Protein AF-A0A7S1BIN2-F1 (afdb_monomer_lite)

Sequence (300 aa):
SASLQSRAATYVAPAALVSGLKRAMEAMAEVDAVGRGGVAAAIEIVGMVGGQEMRIPGRKGWEDAFFVRAFDVDHAGHPALGYVVVRRIRGRGLRKEYFGMERKRLKELKSSGVRISPDDEEVFELGYTGDTSSAGLMHDPASRVIDDHVAVDSRRSSVYRHQAFRARLLLCELTFIDDDFQAKRDTRDLARERGHVHILDLAAVFGSHGWNAAAAKGGSGGVWDGMQSVIFYHVSMRYHPVDFMLKTIARLLPPWLLSKAQVAVSAFLSREDEKTQLVKNICQKNGCVNLVDYMAQTKN

InterPro domains:
  IPR036866 Ribonuclease Z/Hydroxyacylglutathione hydrolase-like [G3DSA:3.60.15.10] (4-256)

Structure (mmCIF, N/CA/C/O backbone):
data_AF-A0A7S1BIN2-F1
#
_entry.id   AF-A0A7S1BIN2-F1
#
loop_
_atom_site.group_PDB
_atom_site.id
_atom_site.type_symbol
_atom_site.label_atom_id
_atom_site.label_alt_id
_atom_site.label_comp_id
_atom_site.label_asym_id
_atom_site.label_entity_id
_atom_site.label_seq_id
_atom_site.pdbx_PDB_ins_code
_atom_site.Cartn_x
_atom_site.Cartn_y
_atom_site.Cartn_z
_atom_site.occupancy
_atom_site.B_iso_or_equiv
_atom_site.auth_seq_id
_atom_site.auth_comp_id
_atom_site.auth_asym_id
_atom_site.auth_atom_id
_atom_site.pdbx_PDB_model_num
ATOM 1 N N . SER A 1 1 ? 14.383 -17.032 38.065 1.00 39.72 1 SER A N 1
ATOM 2 C CA . SER A 1 1 ? 14.658 -16.857 36.627 1.00 39.72 1 SER A CA 1
ATOM 3 C C . SER A 1 1 ? 13.370 -17.155 35.878 1.00 39.72 1 SER A C 1
ATOM 5 O O . SER A 1 1 ? 13.022 -18.318 35.732 1.00 39.72 1 SER A O 1
ATOM 7 N N . ALA A 1 2 ? 12.576 -16.134 35.547 1.00 37.16 2 ALA A N 1
ATOM 8 C CA . ALA A 1 2 ? 11.383 -16.332 34.727 1.00 37.16 2 ALA A CA 1
ATOM 9 C C . ALA A 1 2 ? 11.855 -16.459 33.277 1.00 37.16 2 ALA A C 1
ATOM 11 O O . ALA A 1 2 ? 12.388 -15.497 32.725 1.00 37.16 2 ALA A O 1
ATOM 12 N N . SER A 1 3 ? 11.726 -17.650 32.691 1.00 39.62 3 SER A N 1
ATOM 13 C CA . SER A 1 3 ? 12.033 -17.862 31.281 1.00 39.62 3 SER A CA 1
ATOM 14 C C . SER A 1 3 ? 11.176 -16.908 30.453 1.00 39.62 3 SER A C 1
ATOM 16 O O . SER A 1 3 ? 9.946 -16.988 30.494 1.00 39.62 3 SER A O 1
ATOM 18 N N . LEU A 1 4 ? 11.815 -16.015 29.699 1.00 42.56 4 LEU A N 1
ATOM 19 C CA . LEU A 1 4 ? 11.195 -15.363 28.554 1.00 42.56 4 LEU A CA 1
ATOM 20 C C . LEU A 1 4 ? 10.841 -16.475 27.563 1.00 42.56 4 LEU A C 1
ATOM 22 O O . LEU A 1 4 ? 11.635 -16.811 26.691 1.00 42.56 4 LEU A O 1
ATOM 26 N N . GLN A 1 5 ? 9.668 -17.088 27.719 1.00 48.53 5 GLN A N 1
ATOM 27 C CA . GLN A 1 5 ? 9.050 -17.810 26.618 1.00 48.53 5 GLN A CA 1
ATOM 28 C C . GLN A 1 5 ? 8.800 -16.754 25.545 1.00 48.53 5 GLN A C 1
ATOM 30 O O . GLN A 1 5 ? 7.892 -15.929 25.671 1.00 48.53 5 GLN A O 1
ATOM 35 N N . SER A 1 6 ? 9.686 -16.690 24.550 1.00 61.28 6 SER A N 1
ATOM 36 C CA . SER A 1 6 ? 9.530 -15.775 23.430 1.00 61.28 6 SER A CA 1
ATOM 37 C C . SER A 1 6 ? 8.221 -16.129 22.746 1.00 61.28 6 SER A C 1
ATOM 39 O O . SER A 1 6 ? 8.066 -17.222 22.203 1.00 61.28 6 SER A O 1
ATOM 41 N N . ARG A 1 7 ? 7.253 -15.217 22.833 1.00 70.25 7 ARG A N 1
ATOM 42 C CA . ARG A 1 7 ? 5.972 -15.351 22.151 1.00 70.25 7 ARG A CA 1
ATOM 43 C C . ARG A 1 7 ? 6.251 -15.527 20.657 1.00 70.25 7 ARG A C 1
ATOM 45 O O . ARG A 1 7 ? 7.069 -14.783 20.116 1.00 70.25 7 ARG A O 1
ATOM 52 N N . ALA A 1 8 ? 5.607 -16.512 20.034 1.00 82.50 8 ALA A N 1
ATOM 53 C CA . ALA A 1 8 ? 5.802 -16.803 18.619 1.00 82.50 8 ALA A CA 1
ATOM 54 C C . ALA A 1 8 ? 5.590 -15.541 17.769 1.00 82.50 8 ALA A C 1
ATOM 56 O O . ALA A 1 8 ? 4.689 -14.744 18.050 1.00 82.50 8 ALA A O 1
ATOM 57 N N . ALA A 1 9 ? 6.431 -15.350 16.753 1.00 88.31 9 ALA A N 1
ATOM 58 C CA . ALA A 1 9 ? 6.245 -14.271 15.795 1.00 88.31 9 ALA A CA 1
ATOM 59 C C . ALA A 1 9 ? 5.061 -14.612 14.883 1.00 88.31 9 ALA A C 1
ATOM 61 O O . ALA A 1 9 ? 5.036 -15.686 14.284 1.00 88.31 9 ALA A O 1
ATOM 62 N N . THR A 1 10 ? 4.092 -13.706 14.770 1.00 91.56 10 THR A N 1
ATOM 63 C CA . THR A 1 10 ? 2.920 -13.900 13.910 1.00 91.56 10 THR A CA 1
ATOM 64 C C . THR A 1 10 ? 3.156 -13.242 12.550 1.00 91.56 10 THR A C 1
ATOM 66 O O . THR A 1 10 ? 3.356 -12.030 12.474 1.00 91.56 10 THR A O 1
ATOM 69 N N . TYR A 1 11 ? 3.106 -14.035 11.484 1.00 93.56 11 TYR A N 1
ATOM 70 C CA . TYR A 1 11 ? 3.161 -13.604 10.091 1.00 93.56 11 TYR A CA 1
ATOM 71 C C . TYR A 1 11 ? 1.759 -13.653 9.501 1.00 93.56 11 TYR A C 1
ATOM 73 O O . TYR A 1 11 ? 1.031 -14.628 9.679 1.00 93.56 11 TYR A O 1
ATOM 81 N N . VAL A 1 12 ? 1.389 -12.603 8.782 1.00 94.88 12 VAL A N 1
ATOM 82 C CA . VAL A 1 12 ? 0.090 -12.489 8.120 1.00 94.88 12 VAL A CA 1
ATOM 83 C C . VAL A 1 12 ? 0.305 -12.612 6.622 1.00 94.88 12 VAL A C 1
ATOM 85 O O . VAL A 1 12 ? 1.194 -11.961 6.078 1.00 94.88 12 VAL A O 1
ATOM 88 N N . ALA A 1 13 ? -0.493 -13.444 5.962 1.00 96.44 13 ALA A N 1
ATOM 89 C CA . ALA A 1 13 ? -0.400 -13.672 4.524 1.00 96.44 13 ALA A CA 1
ATOM 90 C C . ALA A 1 13 ? -1.789 -13.905 3.906 1.00 96.44 13 ALA A C 1
ATOM 92 O O . ALA A 1 13 ? -2.728 -14.252 4.629 1.00 96.44 13 ALA A O 1
ATOM 93 N N . PRO A 1 14 ? -1.936 -13.791 2.572 1.00 97.44 14 PRO A N 1
ATOM 94 C CA . PRO A 1 14 ? -3.124 -14.274 1.879 1.00 97.44 14 PRO A CA 1
ATOM 95 C C . PRO A 1 14 ? -3.429 -15.728 2.250 1.00 97.44 14 PRO A C 1
ATOM 97 O O . PRO A 1 14 ? -2.545 -16.587 2.207 1.00 97.44 14 PRO A O 1
ATOM 100 N N . ALA A 1 15 ? -4.684 -16.021 2.598 1.00 97.31 15 ALA A N 1
ATOM 101 C CA . ALA A 1 15 ? -5.107 -17.340 3.074 1.00 97.31 15 ALA A CA 1
ATOM 102 C C . ALA A 1 15 ? -4.726 -18.473 2.101 1.00 97.31 15 ALA A C 1
ATOM 104 O O . ALA A 1 15 ? -4.305 -19.547 2.533 1.00 97.31 15 ALA A O 1
ATOM 105 N N . ALA A 1 16 ? -4.783 -18.200 0.794 1.00 96.88 16 ALA A N 1
ATOM 106 C CA . ALA A 1 16 ? -4.392 -19.135 -0.259 1.00 96.88 16 ALA A CA 1
ATOM 107 C C . ALA A 1 16 ? -2.911 -19.566 -0.191 1.00 96.88 16 ALA A C 1
ATOM 109 O O . ALA A 1 16 ? -2.576 -20.670 -0.615 1.00 96.88 16 ALA A O 1
ATOM 110 N N . LEU A 1 17 ? -2.023 -18.736 0.371 1.00 97.12 17 LEU A N 1
ATOM 111 C CA . LEU A 1 17 ? -0.586 -19.019 0.466 1.00 97.12 17 LEU A CA 1
ATOM 112 C C . LEU A 1 17 ? -0.197 -19.756 1.752 1.00 97.12 17 LEU A C 1
ATOM 114 O O . LEU A 1 17 ? 0.885 -20.338 1.815 1.00 97.12 17 LEU A O 1
ATOM 118 N N . VAL A 1 18 ? -1.062 -19.780 2.771 1.00 97.12 18 VAL A N 1
ATOM 119 C CA . VAL A 1 18 ? -0.717 -20.279 4.116 1.00 97.12 18 VAL A CA 1
ATOM 120 C C . VAL A 1 18 ? -0.220 -21.718 4.095 1.00 97.12 18 VAL A C 1
ATOM 122 O O . VAL A 1 18 ? 0.768 -22.030 4.754 1.00 97.12 18 VAL A O 1
ATOM 125 N N . SER A 1 19 ? -0.875 -22.606 3.341 1.00 96.88 19 SER A N 1
ATOM 126 C CA . SER A 1 19 ? -0.462 -24.014 3.289 1.00 96.88 19 SER A CA 1
ATOM 127 C C . SER A 1 19 ? 0.934 -24.178 2.677 1.00 96.88 19 SER A C 1
ATOM 129 O O . SER A 1 19 ? 1.731 -24.968 3.175 1.00 96.88 19 SER A O 1
ATOM 131 N N . GLY A 1 20 ? 1.248 -23.410 1.628 1.00 96.06 20 GLY A N 1
ATOM 132 C CA . GLY A 1 20 ? 2.563 -23.407 0.989 1.00 96.06 20 GLY A CA 1
ATOM 133 C C . GLY A 1 20 ? 3.639 -22.826 1.898 1.00 96.06 20 GLY A C 1
ATOM 134 O O . GLY A 1 20 ? 4.695 -23.433 2.053 1.00 96.06 20 GLY A O 1
ATOM 135 N N . LEU A 1 21 ? 3.339 -21.707 2.561 1.00 95.19 21 LEU A N 1
ATOM 136 C CA . LEU A 1 21 ? 4.245 -21.072 3.517 1.00 95.19 21 LEU A CA 1
ATOM 137 C C . LEU A 1 21 ? 4.551 -21.992 4.704 1.00 95.19 21 LEU A C 1
ATOM 139 O O . LEU A 1 21 ? 5.710 -22.107 5.082 1.00 95.19 21 LEU A O 1
ATOM 143 N N . LYS A 1 22 ? 3.553 -22.703 5.245 1.00 93.88 22 LYS A N 1
ATOM 144 C CA . LYS A 1 22 ? 3.763 -23.681 6.326 1.00 93.88 22 LYS A CA 1
ATOM 145 C C . LYS A 1 22 ? 4.681 -24.828 5.903 1.00 93.88 22 LYS A C 1
ATOM 147 O O . LYS A 1 22 ? 5.617 -25.131 6.630 1.00 93.88 22 LYS A O 1
ATOM 152 N N . ARG A 1 23 ? 4.492 -25.393 4.705 1.00 93.25 23 ARG A N 1
ATOM 153 C CA . ARG A 1 23 ? 5.393 -26.437 4.180 1.00 93.25 23 ARG A CA 1
ATOM 154 C C . ARG A 1 23 ? 6.821 -25.927 3.976 1.00 93.25 23 ARG A C 1
ATOM 156 O O . ARG A 1 23 ? 7.773 -26.612 4.332 1.00 93.25 23 ARG A O 1
ATOM 163 N N . ALA A 1 24 ? 6.977 -24.725 3.418 1.00 91.81 24 ALA A N 1
ATOM 164 C CA . ALA A 1 24 ? 8.294 -24.108 3.249 1.00 91.81 24 ALA A CA 1
ATOM 165 C C . ALA A 1 24 ? 8.975 -23.867 4.605 1.00 91.81 24 ALA A C 1
ATOM 167 O O . ALA A 1 24 ? 10.165 -24.112 4.765 1.00 91.81 24 ALA A O 1
ATOM 168 N N . MET A 1 25 ? 8.203 -23.432 5.597 1.00 89.56 25 MET A N 1
ATOM 169 C CA . MET A 1 25 ? 8.668 -23.245 6.963 1.00 89.56 25 MET A CA 1
ATOM 170 C C . MET A 1 25 ? 9.094 -24.541 7.646 1.00 89.56 25 MET A C 1
ATOM 172 O O . MET A 1 25 ? 10.145 -24.559 8.274 1.00 89.56 25 MET A O 1
ATOM 176 N N . GLU A 1 26 ? 8.311 -25.612 7.520 1.00 87.50 26 GLU A N 1
ATOM 177 C CA . GLU A 1 26 ? 8.655 -26.936 8.050 1.00 87.50 26 GLU A CA 1
ATOM 178 C C . GLU A 1 26 ? 9.984 -27.427 7.468 1.00 87.50 26 GLU A C 1
ATOM 180 O O . GLU A 1 26 ? 10.858 -27.851 8.219 1.00 87.50 26 GLU A O 1
ATOM 185 N N . ALA A 1 27 ? 10.190 -27.262 6.157 1.00 87.50 27 ALA A N 1
ATOM 186 C CA . ALA A 1 27 ? 11.454 -27.605 5.506 1.00 87.50 27 ALA A CA 1
ATOM 187 C C . ALA A 1 27 ? 12.644 -26.768 6.019 1.00 87.50 27 ALA A C 1
ATOM 189 O O . ALA A 1 27 ? 13.764 -27.265 6.106 1.00 87.50 27 ALA A O 1
ATOM 190 N N . MET A 1 28 ? 12.415 -25.502 6.381 1.00 86.69 28 MET A N 1
ATOM 191 C CA . MET A 1 28 ? 13.460 -24.612 6.905 1.00 86.69 28 MET A CA 1
ATOM 192 C C . MET A 1 28 ? 13.681 -24.751 8.417 1.00 86.69 28 MET A C 1
ATOM 194 O O . MET A 1 28 ? 14.717 -24.313 8.918 1.00 86.69 28 MET A O 1
ATOM 198 N N . ALA A 1 29 ? 12.744 -25.357 9.150 1.00 84.31 29 ALA A N 1
ATOM 199 C CA . ALA A 1 29 ? 12.815 -25.494 10.601 1.00 84.31 29 ALA A CA 1
ATOM 200 C C . ALA A 1 29 ? 14.017 -26.342 11.039 1.00 84.31 29 ALA A C 1
ATOM 202 O O . ALA A 1 29 ? 14.663 -26.013 12.032 1.00 84.31 29 ALA A O 1
ATOM 203 N N . GLU A 1 30 ? 14.358 -27.383 10.274 1.00 74.75 30 GLU A N 1
ATOM 204 C CA . GLU A 1 30 ? 15.540 -28.216 10.527 1.00 74.75 30 GLU A CA 1
ATOM 205 C C . GLU A 1 30 ? 16.839 -27.408 10.391 1.00 74.75 30 GLU A C 1
ATOM 207 O O . GLU A 1 30 ? 17.730 -27.514 11.233 1.00 74.75 30 GLU A O 1
ATOM 212 N N . VAL A 1 31 ? 16.921 -26.537 9.381 1.00 80.69 31 VAL A N 1
ATOM 213 C CA . VAL A 1 31 ? 18.083 -25.666 9.149 1.00 80.69 31 VAL A CA 1
ATOM 214 C C . VAL A 1 31 ? 18.208 -24.606 10.250 1.00 80.69 31 VAL A C 1
ATOM 216 O O . VAL A 1 31 ? 19.300 -24.386 10.774 1.00 80.69 31 VAL A O 1
ATOM 219 N N . ASP A 1 32 ? 17.099 -23.971 10.640 1.00 76.94 32 ASP A N 1
ATOM 220 C CA . ASP A 1 32 ? 17.084 -22.966 11.714 1.00 76.94 32 ASP A CA 1
ATOM 221 C C . ASP A 1 32 ? 17.429 -23.586 13.080 1.00 76.94 32 ASP A C 1
ATOM 223 O O . ASP A 1 32 ? 18.163 -22.989 13.872 1.00 76.94 32 ASP A O 1
ATOM 227 N N . ALA A 1 33 ? 16.982 -24.820 13.334 1.00 77.75 33 ALA A N 1
ATOM 228 C CA . ALA A 1 33 ? 17.286 -25.546 14.562 1.00 77.75 33 ALA A CA 1
ATOM 229 C C . ALA A 1 33 ? 18.795 -25.785 14.738 1.00 77.75 33 ALA A C 1
ATOM 231 O O . ALA A 1 33 ? 19.305 -25.615 15.847 1.00 77.75 33 ALA A O 1
ATOM 232 N N . VAL A 1 34 ? 19.540 -26.099 13.669 1.00 76.00 34 VAL A N 1
ATOM 233 C CA . VAL A 1 34 ? 21.007 -26.279 13.738 1.00 76.00 34 VAL A CA 1
ATOM 234 C C . VAL A 1 34 ? 21.703 -25.006 14.238 1.00 76.00 34 VAL A C 1
ATOM 236 O O . VAL A 1 34 ? 22.602 -25.082 15.075 1.00 76.00 34 VAL A O 1
ATOM 239 N N . GLY A 1 35 ? 21.250 -23.829 13.798 1.00 70.69 35 GLY A N 1
ATOM 240 C CA . GLY A 1 35 ? 21.806 -22.535 14.214 1.00 70.69 35 GLY A CA 1
ATOM 241 C C . GLY A 1 35 ? 21.398 -22.073 15.620 1.00 70.69 35 GLY A C 1
ATOM 242 O O . GLY A 1 35 ? 21.984 -21.123 16.141 1.00 70.69 35 GLY A O 1
ATOM 243 N N . ARG A 1 36 ? 20.407 -22.723 16.248 1.00 66.75 36 ARG A N 1
ATOM 244 C CA . ARG A 1 36 ? 19.792 -22.304 17.524 1.00 66.75 36 ARG A CA 1
ATOM 245 C C . ARG A 1 36 ? 19.826 -23.374 18.620 1.00 66.75 36 ARG A C 1
ATOM 247 O O . ARG A 1 36 ? 19.028 -23.326 19.554 1.00 66.75 36 ARG A O 1
ATOM 254 N N . GLY A 1 37 ? 20.735 -24.346 18.531 1.00 70.75 37 GLY A N 1
ATOM 255 C CA . GLY A 1 37 ? 20.866 -25.396 19.551 1.00 70.75 37 GLY A CA 1
ATOM 256 C C . GLY A 1 37 ? 19.706 -26.398 19.558 1.00 70.75 37 GLY A C 1
ATOM 257 O O . GLY A 1 37 ? 19.319 -26.887 20.614 1.00 70.75 37 GLY A O 1
ATOM 258 N N . GLY A 1 38 ? 19.137 -26.684 18.385 1.00 69.62 38 GLY A N 1
ATOM 259 C CA . GLY A 1 38 ? 18.080 -27.675 18.179 1.00 69.62 38 GLY A CA 1
ATOM 260 C C . GLY A 1 38 ? 16.650 -27.136 18.280 1.00 69.62 38 GLY A C 1
ATOM 261 O O . GLY A 1 38 ? 15.712 -27.923 18.193 1.00 69.62 38 GLY A O 1
ATOM 262 N N . VAL A 1 39 ? 16.455 -25.823 18.453 1.00 70.31 39 VAL A N 1
ATOM 263 C CA . VAL A 1 39 ? 15.122 -25.216 18.610 1.00 70.31 39 VAL A CA 1
ATOM 264 C C . VAL A 1 39 ? 14.804 -24.306 17.428 1.00 70.31 39 VAL A C 1
ATOM 266 O O . VAL A 1 39 ? 15.407 -23.245 17.278 1.00 70.31 39 VAL A O 1
ATOM 269 N N . ALA A 1 40 ? 13.828 -24.699 16.609 1.00 75.19 40 ALA A N 1
ATOM 270 C CA . ALA A 1 40 ? 13.311 -23.854 15.536 1.00 75.19 40 ALA A CA 1
ATOM 271 C C . ALA A 1 4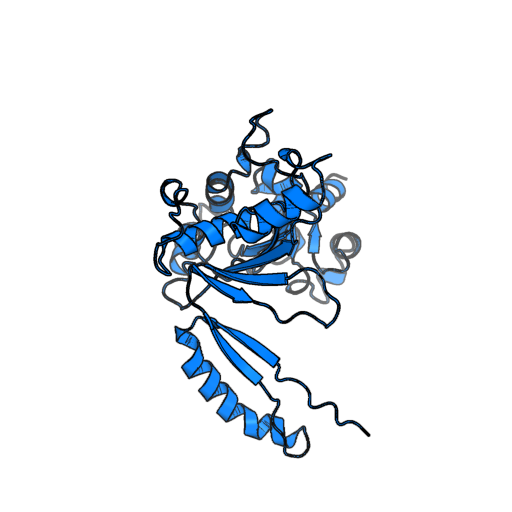0 ? 12.584 -22.617 16.096 1.00 75.19 40 ALA A C 1
ATOM 273 O O . ALA A 1 40 ? 11.945 -22.673 17.154 1.00 75.19 40 ALA A O 1
ATOM 274 N N . ALA A 1 41 ? 12.650 -21.495 15.379 1.00 78.12 41 ALA A N 1
ATOM 275 C CA . ALA A 1 41 ? 11.910 -20.292 15.728 1.00 78.12 41 ALA A CA 1
ATOM 276 C C . ALA A 1 41 ? 10.398 -20.565 15.795 1.00 78.12 41 ALA A C 1
ATOM 278 O O . ALA A 1 41 ? 9.781 -21.040 14.841 1.00 78.12 41 ALA A O 1
ATOM 279 N N . ALA A 1 42 ? 9.779 -20.208 16.923 1.00 84.12 42 ALA A N 1
ATOM 280 C CA . ALA A 1 42 ? 8.333 -20.272 17.072 1.00 84.12 42 ALA A CA 1
ATOM 281 C C . ALA A 1 42 ? 7.680 -19.204 16.181 1.00 84.12 42 ALA A C 1
ATOM 283 O O . ALA A 1 42 ? 7.779 -18.002 16.448 1.00 84.12 42 ALA A O 1
ATOM 284 N N . ILE A 1 43 ? 7.025 -19.649 15.113 1.00 89.62 43 ILE A N 1
ATOM 285 C CA . ILE A 1 43 ? 6.392 -18.790 14.117 1.00 89.62 43 ILE A CA 1
ATOM 286 C C . ILE A 1 43 ? 4.963 -19.276 13.875 1.00 89.62 43 ILE A C 1
ATOM 288 O O . ILE A 1 43 ? 4.709 -20.464 13.692 1.00 89.62 43 ILE A O 1
ATOM 292 N N . GLU A 1 44 ? 4.028 -18.335 13.859 1.00 91.88 44 GLU A N 1
ATOM 293 C CA . GLU A 1 44 ? 2.623 -18.559 13.549 1.00 91.88 44 GLU A CA 1
ATOM 294 C C . GLU A 1 44 ? 2.290 -17.868 12.225 1.00 91.88 44 GLU A C 1
ATOM 296 O O . GLU A 1 44 ? 2.487 -16.663 12.097 1.00 91.88 44 GLU A O 1
ATOM 301 N N . ILE A 1 45 ? 1.768 -18.606 11.242 1.00 94.69 45 ILE A N 1
ATOM 302 C CA . ILE A 1 45 ? 1.257 -18.018 9.996 1.00 94.69 45 ILE A CA 1
ATOM 303 C C . ILE A 1 45 ? -0.269 -17.959 10.060 1.00 94.69 45 ILE A C 1
ATOM 305 O O . ILE A 1 45 ? -0.933 -19.000 10.122 1.00 94.69 45 ILE A O 1
ATOM 309 N N . VAL A 1 46 ? -0.809 -16.746 9.977 1.00 95.19 46 VAL A N 1
ATOM 310 C CA . VAL A 1 46 ? -2.242 -16.451 9.947 1.00 95.19 46 VAL A CA 1
ATOM 311 C C . VAL A 1 46 ? -2.650 -16.045 8.532 1.00 95.19 46 VAL A C 1
ATOM 313 O O . VAL A 1 46 ? -2.083 -15.128 7.939 1.00 95.19 46 VAL A O 1
ATOM 316 N N . GLY A 1 47 ? -3.650 -16.739 7.992 1.00 97.00 47 GLY A N 1
ATOM 317 C CA . GLY A 1 47 ? -4.258 -16.405 6.708 1.00 97.00 47 GLY A CA 1
ATOM 318 C C . GLY A 1 47 ? -5.303 -15.309 6.842 1.00 97.00 47 GLY A C 1
ATOM 319 O O . GLY A 1 47 ? -6.155 -15.387 7.727 1.00 97.00 47 GLY A O 1
ATOM 320 N N . MET A 1 48 ? -5.270 -14.334 5.938 1.00 96.94 48 MET A N 1
ATOM 321 C CA . MET A 1 48 ? -6.328 -13.339 5.776 1.00 96.94 48 MET A CA 1
ATOM 322 C C . MET A 1 48 ? -6.924 -13.372 4.367 1.00 96.94 48 MET A C 1
ATOM 324 O O . MET A 1 48 ? -6.287 -13.829 3.417 1.00 96.94 48 MET A O 1
ATOM 328 N N . VAL A 1 49 ? -8.156 -12.885 4.247 1.00 96.50 49 VAL A N 1
ATOM 329 C CA . VAL A 1 49 ? -8.846 -12.600 2.979 1.00 96.50 49 VAL A CA 1
ATOM 330 C C . VAL A 1 49 ? -9.312 -11.142 2.957 1.00 96.50 49 VAL A C 1
ATOM 332 O O . VAL A 1 49 ? -9.395 -10.507 4.014 1.00 96.50 49 VAL A O 1
ATOM 335 N N . GLY A 1 50 ? -9.624 -10.597 1.779 1.00 95.50 50 GLY A N 1
ATOM 336 C CA . GLY A 1 50 ? -10.176 -9.251 1.666 1.00 95.50 50 GLY A CA 1
ATOM 337 C C . GLY A 1 50 ? -11.443 -9.058 2.503 1.00 95.50 50 GLY A C 1
ATOM 338 O O . GLY A 1 50 ? -12.305 -9.930 2.595 1.00 95.50 50 GLY A O 1
ATOM 339 N N . GLY A 1 51 ? -11.544 -7.904 3.164 1.00 94.69 51 GLY A N 1
ATOM 340 C CA . GLY A 1 51 ? -12.648 -7.574 4.065 1.00 94.69 51 GLY A CA 1
ATOM 341 C C . GLY A 1 51 ? -12.519 -8.146 5.481 1.00 94.69 51 GLY A C 1
ATOM 342 O O . GLY A 1 51 ? -13.407 -7.912 6.306 1.00 94.69 51 GLY A O 1
ATOM 343 N N . GLN A 1 52 ? -11.435 -8.863 5.791 1.00 95.50 52 GLN A N 1
ATOM 344 C CA . GLN A 1 52 ? -11.158 -9.372 7.134 1.00 95.50 52 GLN A CA 1
ATOM 345 C C . GLN A 1 52 ? -10.396 -8.346 7.989 1.00 95.50 52 GLN A C 1
ATOM 347 O O . GLN A 1 52 ? -9.494 -7.657 7.514 1.00 95.50 52 GLN A O 1
ATOM 352 N N . GLU A 1 53 ? -10.733 -8.287 9.278 1.00 95.12 53 GLU A N 1
ATOM 353 C CA . GLU A 1 53 ? -10.034 -7.509 10.305 1.00 95.12 53 GLU A CA 1
ATOM 354 C C . GLU A 1 53 ? -9.385 -8.461 11.320 1.00 95.12 53 GLU A C 1
ATOM 356 O O . GLU A 1 53 ? -9.990 -9.446 11.743 1.00 95.12 53 GLU A O 1
ATOM 361 N N . MET A 1 54 ? -8.160 -8.152 11.740 1.00 94.81 54 MET A N 1
ATOM 362 C CA . MET A 1 54 ? -7.452 -8.858 12.802 1.00 94.81 54 MET A CA 1
ATOM 363 C C . MET A 1 54 ? -6.889 -7.854 13.805 1.00 94.81 54 MET A C 1
ATOM 365 O O . MET A 1 54 ? -6.266 -6.859 13.440 1.00 94.81 54 MET A O 1
ATOM 369 N N . ARG A 1 55 ? -7.067 -8.124 15.098 1.00 93.31 55 ARG A N 1
ATOM 370 C CA . ARG A 1 55 ? -6.477 -7.302 16.157 1.00 93.31 55 ARG A CA 1
ATOM 371 C C . ARG A 1 55 ? -4.978 -7.573 16.277 1.00 93.31 55 ARG A C 1
ATOM 373 O O . ARG A 1 55 ? -4.574 -8.715 16.469 1.00 93.31 55 ARG A O 1
ATOM 380 N N . ILE A 1 56 ? -4.175 -6.514 16.277 1.00 90.69 56 ILE A N 1
ATOM 381 C CA . ILE A 1 56 ? -2.746 -6.584 16.580 1.00 90.69 56 ILE A CA 1
ATOM 382 C C . ILE A 1 56 ? -2.590 -6.638 18.108 1.00 90.69 56 ILE A C 1
ATOM 384 O O . ILE A 1 56 ? -3.075 -5.740 18.811 1.00 90.69 56 ILE A O 1
ATOM 388 N N . PRO A 1 57 ? -1.947 -7.678 18.669 1.00 84.38 57 PRO A N 1
ATOM 389 C CA . PRO A 1 57 ? -1.688 -7.743 20.100 1.00 84.38 57 PRO A CA 1
ATOM 390 C C . PRO A 1 57 ? -0.807 -6.566 20.540 1.00 84.38 57 PRO A C 1
ATOM 392 O O . PRO A 1 57 ? 0.353 -6.463 20.152 1.00 84.38 57 PRO A O 1
ATOM 395 N N . GLY A 1 58 ? -1.361 -5.670 21.356 1.00 73.25 58 GLY A N 1
ATOM 396 C CA . GLY A 1 58 ? -0.614 -4.549 21.924 1.00 73.25 58 GLY A CA 1
ATOM 397 C C . GLY A 1 58 ? 0.286 -4.971 23.087 1.00 73.25 58 GLY A C 1
ATOM 398 O O . GLY A 1 58 ? 0.125 -6.046 23.674 1.00 73.25 58 GLY A O 1
ATOM 399 N N . ARG A 1 59 ? 1.210 -4.087 23.479 1.00 70.44 59 ARG A N 1
ATOM 400 C CA . ARG A 1 59 ? 1.900 -4.212 24.770 1.00 70.44 59 ARG A CA 1
ATOM 401 C C . ARG A 1 59 ? 0.929 -3.909 25.912 1.00 70.44 59 ARG A C 1
ATOM 403 O O . ARG A 1 59 ? 0.036 -3.071 25.789 1.00 70.44 59 ARG A O 1
ATOM 410 N N . LYS A 1 60 ? 1.130 -4.570 27.055 1.00 64.06 60 LYS A N 1
ATOM 411 C CA . LYS A 1 60 ? 0.406 -4.260 28.295 1.00 64.06 60 LYS A CA 1
ATOM 412 C C . LYS A 1 60 ? 0.587 -2.767 28.616 1.00 64.06 60 LYS A C 1
ATOM 414 O O . LYS A 1 60 ? 1.721 -2.304 28.682 1.00 64.06 60 LYS A O 1
ATOM 419 N N . GLY A 1 61 ? -0.516 -2.034 28.783 1.00 62.47 61 GLY A N 1
ATOM 420 C CA . GLY A 1 61 ? -0.515 -0.585 29.038 1.00 62.47 61 GLY A CA 1
ATOM 421 C C . GLY A 1 61 ? -0.834 0.299 27.828 1.00 62.47 61 GLY A C 1
ATOM 422 O O . GLY A 1 61 ? -0.964 1.505 27.997 1.00 62.47 61 GLY A O 1
ATOM 423 N N . TRP A 1 62 ? -1.001 -0.263 26.626 1.00 68.06 62 TRP A N 1
ATOM 424 C CA . TRP A 1 62 ? -1.581 0.486 25.507 1.00 68.06 62 TRP A CA 1
ATOM 425 C C . TRP A 1 62 ? -3.095 0.607 25.713 1.00 68.06 62 TRP A C 1
ATOM 427 O O . TRP A 1 62 ? -3.799 -0.402 25.764 1.00 68.06 62 TRP A O 1
ATOM 437 N N . GLU A 1 63 ? -3.581 1.838 25.885 1.00 68.06 63 GLU A N 1
ATOM 438 C CA . GLU A 1 63 ? -5.015 2.117 26.054 1.00 68.06 63 GLU A CA 1
ATOM 439 C C . GLU A 1 63 ? -5.787 1.967 24.730 1.00 68.06 63 GLU A C 1
ATOM 441 O O . GLU A 1 63 ? -6.965 1.598 24.740 1.00 68.06 63 GLU A O 1
ATOM 446 N N . ASP A 1 64 ? -5.100 2.177 23.603 1.00 79.88 64 ASP A N 1
ATOM 447 C CA . ASP A 1 64 ? -5.641 2.061 22.250 1.00 79.88 64 ASP A CA 1
ATOM 448 C C . ASP A 1 64 ? -5.499 0.635 21.698 1.00 79.88 64 ASP A C 1
ATOM 450 O O . ASP A 1 64 ? -4.540 -0.090 21.987 1.00 79.88 64 ASP A O 1
ATOM 454 N N . ALA A 1 65 ? -6.452 0.233 20.855 1.00 88.62 65 ALA A N 1
ATOM 455 C CA . ALA A 1 65 ? -6.408 -1.044 20.153 1.00 88.62 65 ALA A CA 1
ATOM 456 C C . ALA A 1 65 ? -5.992 -0.835 18.695 1.00 88.62 65 ALA A C 1
ATOM 458 O O . ALA A 1 65 ? -6.533 0.029 18.013 1.00 88.62 65 ALA A O 1
ATOM 459 N N . PHE A 1 66 ? -5.060 -1.654 18.211 1.00 93.19 66 PHE A N 1
ATOM 460 C CA . PHE A 1 66 ? -4.644 -1.646 16.814 1.00 93.19 66 PHE A CA 1
ATOM 461 C C . PHE A 1 66 ? -5.219 -2.850 16.085 1.00 93.19 66 PHE A C 1
ATOM 463 O O . PHE A 1 66 ? -5.293 -3.952 16.636 1.00 93.19 66 PHE A O 1
ATOM 470 N N . PHE A 1 67 ? -5.597 -2.632 14.837 1.00 95.06 67 PHE A N 1
ATOM 471 C CA . PHE A 1 67 ? -6.153 -3.631 13.944 1.00 95.06 67 PHE A CA 1
ATOM 472 C C . PHE A 1 67 ? -5.443 -3.551 12.602 1.00 95.06 67 PHE A C 1
ATOM 474 O O . PHE A 1 67 ? -5.041 -2.473 12.172 1.00 95.06 67 PHE A O 1
ATOM 481 N N . VAL A 1 68 ? -5.310 -4.691 11.939 1.00 96.81 68 VAL A N 1
ATOM 482 C CA . VAL A 1 68 ? -4.970 -4.769 10.526 1.00 96.81 68 VAL A CA 1
ATOM 483 C C . VAL A 1 68 ? -6.203 -5.241 9.768 1.00 96.81 68 VAL A C 1
ATOM 485 O O . VAL A 1 68 ? -6.882 -6.181 10.182 1.00 96.81 68 VAL A O 1
ATOM 488 N N . ARG A 1 69 ? -6.513 -4.560 8.674 1.00 97.44 69 ARG A N 1
ATOM 489 C CA . ARG A 1 69 ? -7.631 -4.858 7.782 1.00 97.44 69 ARG A CA 1
ATOM 490 C C . ARG A 1 69 ? -7.075 -5.192 6.413 1.00 97.44 69 ARG A C 1
ATOM 492 O O . ARG A 1 69 ? -6.337 -4.381 5.863 1.00 97.44 69 ARG A O 1
ATOM 499 N N . ALA A 1 70 ? -7.411 -6.362 5.890 1.00 97.94 70 ALA A N 1
ATOM 500 C CA . ALA A 1 70 ? -6.964 -6.795 4.574 1.00 97.94 70 ALA A CA 1
ATOM 501 C C . ALA A 1 70 ? -7.975 -6.392 3.496 1.00 97.94 70 ALA A C 1
ATOM 503 O O . ALA A 1 70 ? -9.184 -6.486 3.709 1.00 97.94 70 ALA A O 1
ATOM 504 N N . PHE A 1 71 ? -7.494 -5.979 2.331 1.00 97.12 71 PHE A N 1
ATOM 505 C CA . PHE A 1 71 ? -8.316 -5.739 1.150 1.00 97.12 71 PHE A CA 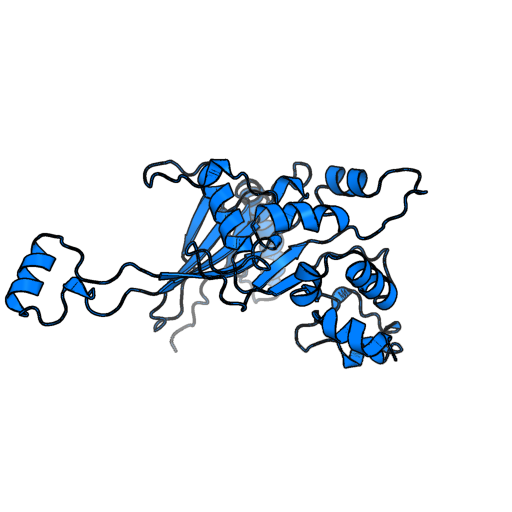1
ATOM 506 C C . PHE A 1 71 ? -7.719 -6.433 -0.068 1.00 97.12 71 PHE A C 1
ATOM 508 O O . PHE A 1 71 ? -6.507 -6.608 -0.175 1.00 97.12 71 PHE A O 1
ATOM 515 N N . ASP A 1 72 ? -8.596 -6.831 -0.978 1.00 96.00 72 ASP A N 1
ATOM 516 C CA . ASP A 1 72 ? -8.226 -7.478 -2.225 1.00 96.00 72 ASP A CA 1
ATOM 517 C C . ASP A 1 72 ? -7.589 -6.461 -3.160 1.00 96.00 72 ASP A C 1
ATOM 519 O O . ASP A 1 72 ? -8.030 -5.307 -3.271 1.00 96.00 72 ASP A O 1
ATOM 523 N N . VAL A 1 73 ? -6.564 -6.943 -3.844 1.00 96.75 73 VAL A N 1
ATOM 524 C CA . VAL A 1 73 ? -5.829 -6.246 -4.889 1.00 96.75 73 VAL A CA 1
ATOM 525 C C . VAL A 1 73 ? -5.686 -7.178 -6.092 1.00 96.75 73 VAL A C 1
ATOM 527 O O . VAL A 1 73 ? -5.991 -8.367 -5.998 1.00 96.75 73 VAL A O 1
ATOM 530 N N . ASP A 1 74 ? -5.257 -6.649 -7.233 1.00 96.44 74 ASP A N 1
ATOM 531 C CA . ASP A 1 74 ? -5.155 -7.413 -8.478 1.00 96.44 74 ASP A CA 1
ATOM 532 C C . ASP A 1 74 ? -3.693 -7.549 -8.887 1.00 96.44 74 ASP A C 1
ATOM 534 O O . ASP A 1 74 ? -3.110 -6.602 -9.397 1.00 96.44 74 ASP A O 1
ATOM 538 N N . HIS A 1 75 ? -3.102 -8.723 -8.689 1.00 97.06 75 HIS A N 1
ATOM 539 C CA . HIS A 1 75 ? -1.706 -8.980 -9.033 1.00 97.06 75 HIS A CA 1
ATOM 540 C C . HIS A 1 75 ? -1.584 -10.100 -10.075 1.00 97.06 75 HIS A C 1
ATOM 542 O O . HIS A 1 75 ? -1.009 -11.154 -9.814 1.00 97.06 75 HIS A O 1
ATOM 548 N N . ALA A 1 76 ? -2.192 -9.904 -11.251 1.00 95.56 76 ALA A N 1
ATOM 549 C CA . ALA A 1 76 ? -2.095 -10.826 -12.394 1.00 95.56 76 ALA A CA 1
ATOM 550 C C . ALA A 1 76 ? -2.462 -12.288 -12.055 1.00 95.56 76 ALA A C 1
ATOM 552 O O . ALA A 1 76 ? -1.845 -13.241 -12.530 1.00 95.56 76 ALA A O 1
ATOM 553 N N . GLY A 1 77 ? -3.476 -12.473 -11.205 1.00 92.94 77 GLY A N 1
ATOM 554 C CA . GLY A 1 77 ? -3.940 -13.793 -10.768 1.00 92.94 77 GLY A CA 1
ATOM 555 C C . GLY A 1 77 ? -3.130 -14.429 -9.632 1.00 92.94 77 GLY A C 1
ATOM 556 O O . GLY A 1 77 ? -3.503 -15.501 -9.152 1.00 92.94 77 GLY A O 1
ATOM 557 N N . HIS A 1 78 ? -2.064 -13.784 -9.151 1.00 95.69 78 HIS A N 1
ATOM 558 C CA . HIS A 1 78 ? -1.369 -14.215 -7.942 1.00 95.69 78 HIS A CA 1
ATOM 559 C C . HIS A 1 78 ? -2.158 -13.821 -6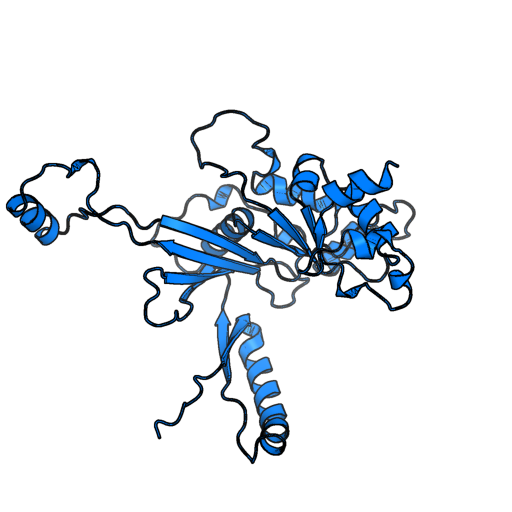.682 1.00 95.69 78 HIS A C 1
ATOM 561 O O . HIS A 1 78 ? -2.700 -12.715 -6.617 1.00 95.69 78 HIS A O 1
ATOM 567 N N . PRO A 1 79 ? -2.210 -14.681 -5.645 1.00 96.31 79 PRO A N 1
ATOM 568 C CA . PRO A 1 79 ? -2.816 -14.310 -4.372 1.00 96.31 79 PRO A CA 1
ATOM 569 C C . PRO A 1 79 ? -2.059 -13.150 -3.714 1.00 96.31 79 PRO A C 1
ATOM 571 O O . PRO A 1 79 ? -0.938 -13.326 -3.237 1.00 96.31 79 PRO A O 1
ATOM 574 N N . ALA A 1 80 ? -2.693 -11.983 -3.655 1.00 97.31 80 ALA A N 1
ATOM 575 C CA . ALA A 1 80 ? -2.136 -10.763 -3.084 1.00 97.31 80 ALA A CA 1
ATOM 576 C C . ALA A 1 80 ? -3.200 -10.017 -2.266 1.00 97.31 80 ALA A C 1
ATOM 578 O O . ALA A 1 80 ? -4.399 -10.154 -2.505 1.00 97.31 80 ALA A O 1
ATOM 579 N N . LEU A 1 81 ? -2.751 -9.251 -1.272 1.00 97.88 81 LEU A N 1
ATOM 580 C CA . LEU A 1 81 ? -3.598 -8.421 -0.417 1.00 97.88 81 LEU A CA 1
ATOM 581 C C . LEU A 1 81 ? -2.894 -7.099 -0.138 1.00 97.88 81 LEU A C 1
ATOM 583 O O . LEU A 1 81 ? -1.690 -7.078 0.130 1.00 97.88 81 LEU A O 1
ATOM 587 N N . GLY A 1 82 ? -3.678 -6.030 -0.102 1.00 98.31 82 GLY A N 1
ATOM 588 C CA . GLY A 1 82 ? -3.301 -4.801 0.571 1.00 98.31 82 GLY A CA 1
ATOM 589 C C . GLY A 1 82 ? -3.796 -4.802 2.017 1.00 98.31 82 GLY A C 1
ATOM 590 O O . GLY A 1 82 ? -4.666 -5.586 2.407 1.00 98.31 82 GLY A O 1
ATOM 591 N N . TYR A 1 83 ? -3.241 -3.914 2.836 1.00 98.38 83 TYR A N 1
ATOM 592 C CA . TYR A 1 83 ? -3.563 -3.811 4.254 1.00 98.38 83 TYR A CA 1
ATOM 593 C C . TYR A 1 83 ? -3.709 -2.357 4.706 1.00 98.38 83 TYR A C 1
ATOM 595 O O . TYR A 1 83 ? -3.017 -1.464 4.220 1.00 98.38 83 TYR A O 1
ATOM 603 N N . VAL A 1 84 ? -4.574 -2.118 5.690 1.00 98.06 84 VAL A N 1
ATOM 604 C CA . VAL A 1 84 ? -4.613 -0.864 6.451 1.00 98.06 84 VAL A CA 1
ATOM 605 C C . VAL A 1 84 ? -4.502 -1.143 7.945 1.00 98.06 84 VAL A C 1
ATOM 607 O O . VAL A 1 84 ? -5.188 -2.012 8.485 1.00 98.06 84 VAL A O 1
ATOM 610 N N . VAL A 1 85 ? -3.619 -0.406 8.616 1.00 97.25 85 VAL A N 1
ATOM 611 C CA . VAL A 1 85 ? -3.467 -0.407 10.070 1.00 97.25 85 VAL A CA 1
ATOM 612 C C . VAL A 1 85 ? -4.361 0.675 10.652 1.00 97.25 85 VAL A C 1
ATOM 614 O O . VAL A 1 85 ? -4.210 1.863 10.356 1.00 97.25 85 VAL A O 1
ATOM 617 N N . VAL A 1 86 ? -5.286 0.254 11.505 1.00 95.62 86 VAL A N 1
ATOM 618 C CA . VAL A 1 86 ? -6.281 1.113 12.140 1.00 95.62 86 VAL A CA 1
ATOM 619 C C . VAL A 1 86 ? -6.030 1.149 13.634 1.00 95.62 86 VAL A C 1
ATOM 621 O O . VAL A 1 86 ? -5.976 0.107 14.290 1.00 95.62 86 VAL A O 1
ATOM 624 N N . ARG A 1 87 ? -5.909 2.351 14.186 1.00 92.88 87 ARG A N 1
ATOM 625 C CA . ARG A 1 87 ? -5.925 2.580 15.626 1.00 92.88 87 ARG A CA 1
ATOM 626 C C . ARG A 1 87 ? -7.336 2.972 16.041 1.00 92.88 87 ARG A C 1
ATOM 628 O O . ARG A 1 87 ? -7.872 3.964 15.559 1.00 92.88 87 ARG A O 1
ATOM 635 N N . ARG A 1 88 ? -7.933 2.193 16.941 1.00 90.94 88 ARG A N 1
ATOM 636 C CA . ARG A 1 88 ? -9.233 2.481 17.548 1.00 90.94 88 ARG A CA 1
ATOM 637 C C . ARG A 1 88 ? -9.013 3.096 18.925 1.00 90.94 88 ARG A C 1
ATOM 639 O O . ARG A 1 88 ? -8.539 2.421 19.846 1.00 90.94 88 ARG A O 1
ATOM 646 N N . ILE A 1 89 ? -9.347 4.375 19.038 1.00 87.38 89 ILE A N 1
ATOM 647 C CA . ILE A 1 89 ? -9.264 5.161 20.266 1.00 87.38 89 ILE A CA 1
ATOM 648 C C . ILE A 1 89 ? -10.625 5.083 20.943 1.00 87.38 89 ILE A C 1
ATOM 650 O O . ILE A 1 89 ? -11.648 5.460 20.372 1.00 87.38 89 ILE A O 1
ATOM 654 N N . ARG A 1 90 ? -10.650 4.587 22.179 1.00 82.81 90 ARG A N 1
ATOM 655 C CA . ARG A 1 90 ? -11.901 4.506 22.937 1.00 82.81 90 ARG A CA 1
ATOM 656 C C . ARG A 1 90 ? -12.392 5.899 23.300 1.00 82.81 90 ARG A C 1
ATOM 658 O O . ARG A 1 90 ? -11.658 6.661 23.934 1.00 82.81 90 ARG A O 1
ATOM 665 N N . GLY A 1 91 ? -13.652 6.184 22.983 1.00 79.94 91 GLY A N 1
ATOM 666 C CA . GLY A 1 91 ? -14.313 7.413 23.408 1.00 79.94 91 GLY A CA 1
ATOM 667 C C . GLY A 1 91 ? -14.295 7.534 24.935 1.00 79.94 91 GLY A C 1
ATOM 668 O O . GLY A 1 91 ? -14.839 6.682 25.642 1.00 79.94 91 GLY A O 1
ATOM 669 N N . ARG A 1 92 ? -13.651 8.581 25.466 1.00 79.75 92 ARG A N 1
ATOM 670 C CA . ARG A 1 92 ? -13.597 8.842 26.915 1.00 79.75 92 ARG A CA 1
ATOM 671 C C . ARG A 1 92 ? -14.637 9.872 27.326 1.00 79.75 92 ARG A C 1
ATOM 673 O O . ARG A 1 92 ? -14.970 10.781 26.574 1.00 79.75 92 ARG A O 1
ATOM 680 N N . GLY A 1 93 ? -15.096 9.748 28.568 1.00 82.81 93 GLY A N 1
ATOM 681 C CA . GLY A 1 93 ? -16.055 10.674 29.157 1.00 82.81 93 GLY A CA 1
ATOM 682 C C . GLY A 1 93 ? -17.489 10.430 28.692 1.00 82.81 93 GLY A C 1
ATOM 683 O O . GLY A 1 93 ? -17.860 9.323 28.301 1.00 82.81 93 GLY A O 1
ATOM 684 N N . LEU A 1 94 ? -18.303 11.473 28.810 1.00 84.44 94 LEU A N 1
ATOM 685 C CA . LEU A 1 94 ? -19.708 11.469 28.423 1.00 84.44 94 LEU A CA 1
ATOM 686 C C . LEU A 1 94 ? -19.863 12.091 27.034 1.00 84.44 94 LEU A C 1
ATOM 688 O O . LEU A 1 94 ? -19.066 12.941 26.637 1.00 84.44 94 LEU A O 1
ATOM 692 N N . ARG A 1 95 ? -20.902 11.700 26.298 1.00 88.12 95 ARG A N 1
ATOM 693 C CA . ARG A 1 95 ? -21.338 12.500 25.151 1.00 88.12 95 ARG A CA 1
ATOM 694 C C . ARG A 1 95 ? -21.840 13.866 25.632 1.00 88.12 95 ARG A C 1
ATOM 696 O O . ARG A 1 95 ? -22.274 14.000 26.780 1.00 88.12 95 ARG A O 1
ATOM 703 N N . LYS A 1 96 ? -21.765 14.878 24.763 1.00 88.62 96 LYS A N 1
ATOM 704 C CA . LYS A 1 96 ? -22.066 16.277 25.117 1.00 88.62 96 LYS A CA 1
ATOM 705 C C . LYS A 1 96 ? -23.491 16.440 25.647 1.00 88.62 96 LYS A C 1
ATOM 707 O O . LYS A 1 96 ? -23.706 17.195 26.587 1.00 88.62 96 LYS A O 1
ATOM 712 N N . GLU A 1 97 ? -24.437 15.685 25.101 1.00 90.62 97 GLU A N 1
ATOM 713 C CA . GLU A 1 97 ? -25.843 15.656 25.511 1.00 90.62 97 GLU A CA 1
ATOM 714 C C . GLU A 1 97 ? -26.068 15.152 26.948 1.00 90.62 97 GLU A C 1
ATOM 716 O O . GLU A 1 97 ? -27.135 15.370 27.517 1.00 90.62 97 GLU A O 1
ATOM 721 N N . TYR A 1 98 ? -25.066 14.513 27.558 1.00 91.06 98 TYR A N 1
ATOM 722 C CA . TYR A 1 98 ? -25.126 14.013 28.932 1.00 91.06 98 TYR A CA 1
ATOM 723 C C . TYR A 1 98 ? -24.301 14.856 29.917 1.00 91.06 98 TYR A C 1
ATOM 725 O O . TYR A 1 98 ? -24.164 14.486 31.087 1.00 91.06 98 TYR A O 1
ATOM 733 N N . PHE A 1 99 ? -23.732 15.984 29.479 1.00 92.06 99 PHE A N 1
ATOM 734 C CA . PHE A 1 99 ? -22.981 16.880 30.359 1.00 92.06 99 PHE A CA 1
ATOM 735 C C . PHE A 1 99 ? -23.900 17.547 31.387 1.00 92.06 99 PHE A C 1
ATOM 737 O O . PHE A 1 99 ? -24.994 17.999 31.067 1.00 92.06 99 PHE A O 1
ATOM 744 N N . GLY A 1 100 ? -23.454 17.593 32.646 1.00 90.25 100 GLY A N 1
ATOM 745 C CA . GLY A 1 100 ? -24.230 18.157 33.759 1.00 90.25 100 GLY A CA 1
ATOM 746 C C . GLY A 1 100 ? -25.354 17.256 34.285 1.00 90.25 100 GLY A C 1
ATOM 747 O O . GLY A 1 100 ? -26.003 17.612 35.264 1.00 90.25 100 GLY A O 1
ATOM 748 N N . MET A 1 101 ? -25.569 16.078 33.689 1.00 94.19 101 MET A N 1
ATOM 749 C CA . MET A 1 101 ? -26.582 15.137 34.159 1.00 94.19 101 MET A CA 1
ATOM 750 C C . MET A 1 101 ? -26.165 14.477 35.483 1.00 94.19 101 MET A C 1
ATOM 752 O O . MET A 1 101 ? -25.000 14.128 35.696 1.00 94.19 101 MET A O 1
ATOM 756 N N . GLU A 1 102 ? -27.129 14.276 36.383 1.00 94.62 102 GLU A N 1
ATOM 757 C CA . GLU A 1 102 ? -26.874 13.684 37.694 1.00 94.62 102 GLU A CA 1
ATOM 758 C C . GLU A 1 102 ? -26.370 12.232 37.580 1.00 94.62 102 GLU A C 1
ATOM 760 O O . GLU A 1 102 ? -26.854 11.433 36.771 1.00 94.62 102 GLU A O 1
ATOM 765 N N . ARG A 1 103 ? -25.422 11.843 38.446 1.00 92.12 103 ARG A N 1
ATOM 766 C CA . ARG A 1 103 ? -24.810 10.500 38.440 1.00 92.12 103 ARG A CA 1
ATOM 767 C C . ARG A 1 103 ? -25.830 9.364 38.545 1.00 92.12 103 ARG A C 1
ATOM 769 O O . ARG A 1 103 ? -25.601 8.304 37.964 1.00 92.12 103 ARG A O 1
ATOM 776 N N . LYS A 1 104 ? -26.929 9.561 39.283 1.00 95.31 104 LYS A N 1
ATOM 777 C CA . LYS A 1 104 ? -27.998 8.561 39.414 1.00 95.31 104 LYS A CA 1
ATOM 778 C C . LYS A 1 104 ? -28.660 8.292 38.061 1.00 95.31 104 LYS A C 1
ATOM 780 O O . LYS A 1 104 ? -28.741 7.140 37.643 1.00 95.31 104 LYS A O 1
ATOM 785 N N . ARG A 1 105 ? -29.002 9.353 37.327 1.00 92.38 105 ARG A N 1
ATOM 786 C CA . ARG A 1 105 ? -29.608 9.259 35.997 1.00 92.38 105 ARG A CA 1
ATOM 787 C C . ARG A 1 105 ? -28.658 8.667 34.956 1.00 92.38 105 ARG A C 1
ATOM 789 O O . ARG A 1 105 ? -29.071 7.837 34.154 1.00 92.38 105 ARG A O 1
ATOM 796 N N . LEU A 1 106 ? -27.371 9.017 35.011 1.00 92.56 106 LEU A N 1
ATOM 797 C CA . LEU A 1 106 ? -26.345 8.404 34.156 1.00 92.56 106 LEU A CA 1
ATOM 798 C C . LEU A 1 106 ? -26.215 6.892 34.393 1.00 92.56 106 LEU A C 1
ATOM 800 O O . LEU A 1 106 ? -26.033 6.135 33.441 1.00 92.56 106 LEU A O 1
ATOM 804 N N . LYS A 1 107 ? -26.315 6.438 35.651 1.00 91.31 107 LYS A N 1
ATOM 805 C CA . LYS A 1 107 ? -26.319 5.004 35.979 1.00 91.31 107 LYS A CA 1
ATOM 806 C C . LYS A 1 107 ? -27.564 4.307 35.439 1.00 91.31 107 LYS A C 1
ATOM 808 O O . LYS A 1 107 ? -27.410 3.244 34.850 1.00 91.31 107 LYS A O 1
ATOM 813 N N . GLU A 1 108 ? -28.744 4.909 35.594 1.00 94.94 108 GLU A N 1
ATOM 814 C CA . GLU A 1 108 ? -30.000 4.387 35.034 1.00 94.94 108 GLU A CA 1
ATOM 815 C C . GLU A 1 108 ? -29.897 4.216 33.513 1.00 94.94 108 GLU A C 1
ATOM 817 O O . GLU A 1 108 ? -30.117 3.116 33.011 1.00 94.94 108 GLU A O 1
ATOM 822 N N . LEU A 1 109 ? -29.451 5.257 32.798 1.00 92.81 109 LEU A N 1
ATOM 823 C CA . LEU A 1 109 ? -29.248 5.220 31.346 1.00 92.81 109 LEU A CA 1
ATOM 824 C C . LEU A 1 109 ? -28.257 4.127 30.933 1.00 92.81 109 LEU A C 1
ATOM 826 O O . LEU A 1 109 ? -28.526 3.333 30.034 1.00 92.81 109 LEU A O 1
ATOM 830 N N . LYS A 1 110 ? -27.115 4.040 31.622 1.00 90.12 110 LYS A N 1
ATOM 831 C CA . LYS A 1 110 ? -26.129 2.992 31.347 1.00 90.12 110 LYS A CA 1
ATOM 832 C C . LYS A 1 110 ? -26.704 1.595 31.599 1.00 90.12 110 LYS A C 1
ATOM 834 O O . LYS A 1 110 ? -26.438 0.684 30.822 1.00 90.12 110 LYS A O 1
ATOM 839 N N . SER A 1 111 ? -27.486 1.418 32.666 1.00 91.00 111 SER A N 1
ATOM 840 C CA . SER A 1 111 ? -28.127 0.138 32.994 1.00 91.00 111 SER A CA 1
ATOM 841 C C . SER A 1 111 ? -29.258 -0.234 32.037 1.00 91.00 111 SER A C 1
ATOM 843 O O . SER A 1 111 ? -29.490 -1.417 31.819 1.00 91.00 111 SER A O 1
ATOM 845 N N . SER A 1 112 ? -29.902 0.749 31.402 1.00 90.38 112 SER A N 1
ATOM 846 C CA . SER A 1 112 ? -30.891 0.528 30.345 1.00 90.38 112 SER A CA 1
ATOM 847 C C . SER A 1 112 ? -30.257 0.345 28.959 1.00 90.38 112 SER A C 1
ATOM 849 O O . SER A 1 112 ? -30.957 0.413 27.954 1.00 90.38 112 SER A O 1
ATOM 851 N N . GLY A 1 113 ? -28.932 0.165 28.883 1.00 88.06 113 GLY A N 1
ATOM 852 C CA . GLY A 1 113 ? -28.204 -0.079 27.636 1.00 88.06 113 GLY A CA 1
ATOM 853 C C . GLY A 1 113 ? -27.915 1.170 26.799 1.00 88.06 113 GLY A C 1
ATOM 854 O O . GLY A 1 113 ? -27.378 1.049 25.700 1.00 88.06 113 GLY A O 1
ATOM 855 N N . VAL A 1 114 ? -28.219 2.374 27.297 1.00 89.56 114 VAL A N 1
ATOM 856 C CA . VAL A 1 114 ? -27.922 3.618 26.576 1.00 89.56 114 VAL A CA 1
ATOM 857 C C . VAL A 1 114 ? -26.417 3.867 26.596 1.00 89.56 114 VAL A C 1
ATOM 859 O O . VAL A 1 114 ? -25.781 3.952 27.654 1.00 89.56 114 VAL A O 1
ATOM 862 N N . ARG A 1 115 ? -25.832 4.021 25.404 1.00 84.31 115 ARG A N 1
ATOM 863 C CA . ARG A 1 115 ? -24.418 4.364 25.247 1.00 84.31 115 ARG A CA 1
ATOM 864 C C . ARG A 1 115 ? -24.201 5.837 25.602 1.00 84.31 115 ARG A C 1
ATOM 866 O O . ARG A 1 115 ? -24.396 6.728 24.785 1.00 84.31 115 ARG A O 1
ATOM 873 N N . ILE A 1 116 ? -23.785 6.079 26.844 1.00 88.75 116 ILE A N 1
ATOM 874 C CA . ILE A 1 116 ? -23.511 7.430 27.364 1.00 88.75 116 ILE A CA 1
ATOM 875 C C . ILE A 1 116 ? -22.114 7.959 27.016 1.00 88.75 116 ILE A C 1
ATOM 877 O O . ILE A 1 116 ? -21.855 9.150 27.176 1.00 88.75 116 ILE A O 1
ATOM 881 N N . SER A 1 117 ? -21.203 7.090 26.573 1.00 85.19 117 SER A N 1
ATOM 882 C CA . SER A 1 117 ? -19.871 7.480 26.108 1.00 85.19 117 SER A CA 1
ATOM 883 C C . SER A 1 117 ? -19.891 7.810 24.612 1.00 85.19 117 SER A C 1
ATOM 885 O O . SER A 1 117 ? -20.747 7.287 23.886 1.00 85.19 117 SER A O 1
ATOM 887 N N . PRO A 1 118 ? -18.953 8.637 24.120 1.00 84.38 118 PRO A N 1
ATOM 888 C CA . PRO A 1 118 ? -18.752 8.822 22.687 1.00 84.38 118 PRO A CA 1
ATOM 889 C C . PRO A 1 118 ? -18.517 7.492 21.965 1.00 84.38 118 PRO A C 1
ATOM 891 O O . PRO A 1 118 ? -18.158 6.480 22.584 1.00 84.38 118 PRO A O 1
ATOM 894 N N . ASP A 1 119 ? -18.753 7.503 20.656 1.00 83.44 119 ASP A N 1
ATOM 895 C CA . ASP A 1 119 ? -18.322 6.407 19.797 1.00 83.44 119 ASP A CA 1
ATOM 896 C C . ASP A 1 119 ? -16.794 6.340 19.750 1.00 83.44 119 ASP A C 1
ATOM 898 O O . ASP A 1 119 ? -16.098 7.311 20.060 1.00 83.44 119 ASP A O 1
ATOM 902 N N . ASP A 1 120 ? -16.285 5.154 19.430 1.00 85.06 120 ASP A N 1
ATOM 903 C CA . ASP A 1 120 ? -14.852 4.975 19.260 1.00 85.06 120 ASP A CA 1
ATOM 904 C C . ASP A 1 120 ? -14.411 5.712 17.993 1.00 85.06 120 ASP A C 1
ATOM 906 O O . ASP A 1 120 ? -15.103 5.693 16.974 1.00 85.06 120 ASP A O 1
ATOM 910 N N . GLU A 1 121 ? -13.250 6.350 18.059 1.00 87.38 121 GLU A N 1
ATOM 911 C CA . GLU A 1 121 ? -12.641 7.004 16.909 1.00 87.38 121 GLU A CA 1
ATOM 912 C C . GLU A 1 121 ? -11.701 6.020 16.213 1.00 87.38 121 GLU A C 1
ATOM 914 O O . GLU A 1 121 ? -10.885 5.358 16.861 1.00 87.38 121 GLU A O 1
ATOM 919 N N . GLU A 1 122 ? -11.800 5.927 14.888 1.00 90.88 122 GLU A N 1
ATOM 920 C CA . GLU A 1 122 ? -10.855 5.169 14.073 1.00 90.88 122 GLU A CA 1
ATOM 921 C C . GLU A 1 122 ? -9.896 6.110 13.354 1.00 90.88 122 GLU A C 1
ATOM 923 O O . GLU A 1 122 ? -10.304 6.951 12.553 1.00 90.88 122 GLU A O 1
ATOM 928 N N . VAL A 1 123 ? -8.606 5.920 13.615 1.00 91.44 123 VAL A N 1
ATOM 929 C CA . VAL A 1 123 ? -7.519 6.607 12.927 1.00 91.44 123 VAL A CA 1
ATOM 930 C C . VAL A 1 123 ? -6.821 5.606 12.015 1.00 91.44 123 VAL A C 1
ATOM 932 O O . VAL A 1 123 ? -6.315 4.578 12.468 1.00 91.44 123 VAL A O 1
ATOM 935 N N . PHE A 1 124 ? -6.791 5.900 10.718 1.00 94.25 124 PHE A N 1
ATOM 936 C CA . PHE A 1 124 ? -6.078 5.099 9.723 1.00 94.25 124 PHE A CA 1
ATOM 937 C C . PHE A 1 124 ? -4.605 5.529 9.722 1.00 94.25 124 PHE A C 1
ATOM 939 O O . PHE A 1 124 ? -4.257 6.601 9.230 1.00 94.25 124 PHE A O 1
ATOM 946 N N . GLU A 1 125 ? -3.737 4.728 10.334 1.00 94.69 125 GLU A N 1
ATOM 947 C CA . GLU A 1 125 ? -2.336 5.112 10.553 1.00 94.69 125 GLU A CA 1
ATOM 948 C C . GLU A 1 125 ? -1.474 4.815 9.319 1.00 94.69 125 GLU A C 1
ATOM 950 O O . GLU A 1 125 ? -0.697 5.666 8.890 1.00 94.69 125 GLU A O 1
ATOM 955 N N . LEU A 1 126 ? -1.639 3.628 8.722 1.00 96.81 126 LEU A N 1
ATOM 956 C CA . LEU A 1 126 ? -0.818 3.154 7.605 1.00 96.81 126 LEU A CA 1
ATOM 957 C C . LEU A 1 126 ? -1.657 2.375 6.592 1.00 96.81 126 LEU A C 1
ATOM 959 O O . LEU A 1 126 ? -2.302 1.402 6.968 1.00 96.81 126 LEU A O 1
ATOM 963 N N . GLY A 1 127 ? -1.604 2.753 5.320 1.00 98.12 127 GLY A N 1
ATOM 964 C CA . GLY A 1 127 ? -2.034 1.932 4.191 1.00 98.12 127 GLY A CA 1
ATOM 965 C C . GLY A 1 127 ? -0.826 1.288 3.513 1.00 98.12 127 GLY A C 1
ATOM 966 O O . GLY A 1 127 ? 0.222 1.918 3.395 1.00 98.12 127 GLY A O 1
ATOM 967 N N . TYR A 1 128 ? -0.963 0.050 3.057 1.00 98.44 128 TYR A N 1
ATOM 968 C CA . TYR A 1 128 ? 0.043 -0.675 2.284 1.00 98.44 128 TYR A CA 1
ATOM 969 C C . TYR A 1 128 ? -0.653 -1.418 1.149 1.00 98.44 128 TYR A C 1
AT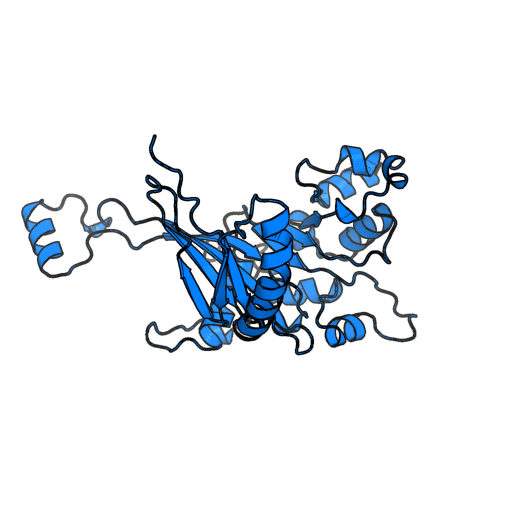OM 971 O O . TYR A 1 128 ? -1.555 -2.214 1.402 1.00 98.44 128 TYR A O 1
ATOM 979 N N . THR A 1 129 ? -0.278 -1.143 -0.098 1.00 98.31 129 THR A N 1
ATOM 980 C CA . THR A 1 129 ? -0.968 -1.727 -1.257 1.00 98.31 129 THR A CA 1
ATOM 981 C C . THR A 1 129 ? -0.555 -3.164 -1.544 1.00 98.31 129 THR A C 1
ATOM 983 O O . THR A 1 129 ? -1.355 -3.906 -2.100 1.00 98.31 129 THR A O 1
ATOM 986 N N . GLY A 1 130 ? 0.672 -3.554 -1.182 1.00 97.06 130 GLY A N 1
ATOM 987 C CA . GLY A 1 130 ? 1.301 -4.709 -1.820 1.00 97.06 130 GLY A CA 1
ATOM 988 C C . GLY A 1 130 ? 1.537 -4.444 -3.312 1.00 97.06 130 GLY A C 1
ATOM 989 O O . GLY A 1 130 ? 1.351 -3.318 -3.787 1.00 97.06 130 GLY A O 1
ATOM 990 N N . ASP A 1 131 ? 1.949 -5.480 -4.030 1.00 97.62 131 ASP A N 1
ATOM 991 C CA . ASP A 1 131 ? 2.036 -5.447 -5.489 1.00 97.62 131 ASP A CA 1
ATOM 992 C C . ASP A 1 131 ? 0.631 -5.649 -6.075 1.00 97.62 131 ASP A C 1
ATOM 994 O O . ASP A 1 131 ? -0.136 -6.499 -5.615 1.00 97.62 131 ASP A O 1
ATOM 998 N N . THR A 1 132 ? 0.261 -4.813 -7.040 1.00 98.06 132 THR A N 1
ATOM 999 C CA . THR A 1 132 ? -1.066 -4.731 -7.640 1.00 98.06 132 THR A CA 1
ATOM 1000 C C . THR A 1 132 ? -1.087 -3.883 -8.910 1.00 98.06 132 THR A C 1
ATOM 1002 O O . THR A 1 132 ? -0.365 -2.910 -9.072 1.00 98.06 132 THR A O 1
ATOM 1005 N N . SER A 1 133 ? -2.031 -4.168 -9.797 1.00 97.62 133 SER A N 1
ATOM 1006 C CA . SER A 1 133 ? -2.403 -3.326 -10.920 1.00 97.62 133 SER A CA 1
ATOM 1007 C C . SER A 1 133 ? -3.189 -2.100 -10.454 1.00 97.62 133 SER A C 1
ATOM 1009 O O . SER A 1 133 ? -3.709 -2.037 -9.333 1.00 97.62 133 SER A O 1
ATOM 1011 N N . SER A 1 134 ? -3.361 -1.135 -11.360 1.00 96.44 134 SER A N 1
ATOM 1012 C CA . SER A 1 134 ? -4.271 -0.011 -11.139 1.00 96.44 134 SER A CA 1
ATOM 1013 C C . SER A 1 134 ? -5.711 -0.466 -10.872 1.00 96.44 134 SER A C 1
ATOM 1015 O O . SER A 1 134 ? -6.402 0.173 -10.085 1.00 96.44 134 SER A O 1
ATOM 1017 N N . ALA A 1 135 ? -6.168 -1.568 -11.483 1.00 95.06 135 ALA A N 1
ATOM 1018 C CA . ALA A 1 135 ? -7.527 -2.081 -11.297 1.00 95.06 135 ALA A CA 1
ATOM 1019 C C . ALA A 1 135 ? -7.770 -2.533 -9.849 1.00 95.06 135 ALA A C 1
ATOM 1021 O O . ALA A 1 135 ? -8.818 -2.224 -9.282 1.00 95.06 135 ALA A O 1
ATOM 1022 N N . GLY A 1 136 ? -6.770 -3.160 -9.221 1.00 95.06 136 GLY A N 1
ATOM 1023 C CA . GLY A 1 136 ? -6.811 -3.542 -7.807 1.00 95.06 136 GLY A CA 1
ATOM 1024 C C . GLY A 1 136 ? -6.842 -2.357 -6.837 1.00 95.06 136 GLY A C 1
ATOM 1025 O O . GLY A 1 136 ? -7.223 -2.521 -5.679 1.00 95.06 136 GLY A O 1
ATOM 1026 N N . LEU A 1 137 ? -6.490 -1.155 -7.307 1.00 96.38 137 LEU A N 1
ATOM 1027 C CA . LEU A 1 137 ? -6.450 0.060 -6.498 1.00 96.38 137 LEU A CA 1
ATOM 1028 C C . LEU A 1 137 ? -7.640 0.998 -6.698 1.00 96.38 137 LEU A C 1
ATOM 1030 O O . LEU A 1 137 ? -7.834 1.881 -5.873 1.00 96.38 137 LEU A O 1
ATOM 1034 N N . MET A 1 138 ? -8.456 0.829 -7.739 1.00 94.50 138 MET A N 1
ATOM 1035 C CA . MET A 1 138 ? -9.585 1.732 -7.979 1.00 94.50 138 MET A CA 1
ATOM 1036 C C . MET A 1 138 ? -10.645 1.627 -6.869 1.00 94.50 138 MET A C 1
ATOM 1038 O O . MET A 1 138 ? -11.046 0.537 -6.438 1.00 94.50 138 MET A O 1
ATOM 1042 N N . HIS A 1 139 ? -11.146 2.774 -6.411 1.00 87.88 139 HIS A N 1
ATOM 1043 C CA . HIS A 1 139 ? -12.332 2.821 -5.565 1.00 87.88 139 HIS A CA 1
ATOM 1044 C C . HIS A 1 139 ? -13.592 2.700 -6.419 1.00 87.88 139 HIS A C 1
ATOM 1046 O O . HIS A 1 139 ? -13.780 3.474 -7.356 1.00 87.88 139 HIS A O 1
ATOM 1052 N N . ASP A 1 140 ? -14.484 1.784 -6.044 1.00 79.12 140 ASP A N 1
ATOM 1053 C CA . ASP A 1 140 ? -15.847 1.758 -6.566 1.00 79.12 140 ASP A CA 1
ATOM 1054 C C . ASP A 1 140 ? -16.745 2.670 -5.705 1.00 79.12 140 ASP A C 1
ATOM 1056 O O . ASP A 1 140 ? -16.995 2.344 -4.537 1.00 79.12 140 ASP A O 1
ATOM 1060 N N . PRO A 1 141 ? -17.269 3.793 -6.235 1.00 66.75 141 PRO A N 1
ATOM 1061 C CA . PRO A 1 141 ? -18.153 4.688 -5.491 1.00 66.75 141 PRO A CA 1
ATOM 1062 C C . PRO A 1 141 ? -19.426 4.008 -4.966 1.00 66.75 141 PRO A C 1
ATOM 1064 O O . PRO A 1 141 ? -19.977 4.461 -3.959 1.00 66.75 141 PRO A O 1
ATOM 1067 N N . ALA A 1 142 ? -19.881 2.917 -5.596 1.00 65.62 142 ALA A N 1
ATOM 1068 C CA . ALA A 1 142 ? -21.059 2.164 -5.164 1.00 65.62 142 ALA A CA 1
ATOM 1069 C C . ALA A 1 142 ? -20.838 1.420 -3.831 1.00 65.62 142 ALA A C 1
ATOM 1071 O O . ALA A 1 142 ? -21.798 1.043 -3.161 1.00 65.62 142 ALA A O 1
ATOM 1072 N N . SER A 1 143 ? -19.584 1.264 -3.392 1.00 61.91 143 SER A N 1
ATOM 1073 C CA . SER A 1 143 ? -19.224 0.558 -2.153 1.00 61.91 143 SER A CA 1
ATOM 1074 C C . SER A 1 143 ? -19.389 1.377 -0.860 1.00 61.91 143 SER A C 1
ATOM 1076 O O . SER A 1 143 ? -19.105 0.872 0.224 1.00 61.91 143 SER A O 1
ATOM 1078 N N . ARG A 1 144 ? -19.870 2.630 -0.933 1.00 55.28 144 ARG A N 1
ATOM 1079 C CA . ARG A 1 144 ? -19.998 3.540 0.227 1.00 55.28 144 ARG A CA 1
ATOM 1080 C C . ARG A 1 144 ? -21.108 3.185 1.225 1.00 55.28 144 ARG A C 1
ATOM 1082 O O . ARG A 1 144 ? -21.160 3.794 2.290 1.00 55.28 144 ARG A O 1
ATOM 1089 N N . VAL A 1 145 ? -21.977 2.225 0.911 1.00 53.28 145 VAL A N 1
ATOM 1090 C CA . VAL A 1 145 ? -23.066 1.785 1.796 1.00 53.28 145 VAL A CA 1
ATOM 1091 C C . VAL A 1 145 ? -22.709 0.417 2.378 1.00 53.28 145 VAL A C 1
ATOM 1093 O O . VAL A 1 145 ? -22.917 -0.613 1.735 1.00 53.28 145 VAL A O 1
ATOM 1096 N N . ILE A 1 146 ? -22.146 0.401 3.590 1.00 54.28 146 ILE A N 1
ATOM 1097 C CA . ILE A 1 146 ? -22.067 -0.819 4.402 1.00 54.28 146 ILE A CA 1
ATOM 1098 C C . ILE A 1 146 ? -23.237 -0.791 5.378 1.00 54.28 146 ILE A C 1
ATOM 1100 O O . ILE A 1 146 ? -23.346 0.127 6.184 1.00 54.28 146 ILE A O 1
ATOM 1104 N N . ASP A 1 147 ? -24.082 -1.812 5.300 1.00 51.81 147 ASP A N 1
ATOM 1105 C CA . ASP A 1 147 ? -24.959 -2.201 6.398 1.00 51.81 147 ASP A CA 1
ATOM 1106 C C . ASP A 1 147 ? -24.165 -3.174 7.292 1.00 51.81 147 ASP A C 1
ATOM 1108 O O . ASP A 1 147 ? -23.523 -4.099 6.777 1.00 51.81 147 ASP A O 1
ATOM 1112 N N . ASP A 1 148 ? -24.152 -2.960 8.611 1.00 49.00 148 ASP A N 1
ATOM 1113 C CA . ASP A 1 148 ? -23.258 -3.643 9.573 1.00 49.00 148 ASP A CA 1
ATOM 1114 C C . ASP A 1 148 ? -23.463 -5.175 9.636 1.00 49.00 148 ASP A C 1
ATOM 1116 O O . ASP A 1 148 ? -22.664 -5.909 10.226 1.00 49.00 148 ASP A O 1
ATOM 1120 N N . HIS A 1 149 ? -24.503 -5.685 8.974 1.00 48.09 149 HIS A N 1
ATOM 1121 C CA . HIS A 1 149 ? -24.890 -7.094 8.953 1.00 48.09 149 HIS A CA 1
ATOM 1122 C C . HIS A 1 149 ? -24.397 -7.900 7.739 1.00 48.09 149 HIS A C 1
ATOM 1124 O O . HIS A 1 149 ? -24.697 -9.091 7.642 1.00 48.09 149 HIS A O 1
ATOM 1130 N N . VAL A 1 150 ? -23.626 -7.313 6.818 1.00 45.31 150 VAL A N 1
ATOM 1131 C CA . VAL A 1 150 ? -23.162 -8.038 5.619 1.00 45.31 150 VAL A CA 1
ATOM 1132 C C . VAL A 1 150 ? -21.898 -8.855 5.914 1.00 45.31 150 VAL A C 1
ATOM 1134 O O . VAL A 1 150 ? -20.970 -8.370 6.572 1.00 45.31 150 VAL A O 1
ATOM 1137 N N . ALA A 1 151 ? -21.886 -10.101 5.422 1.00 50.38 151 ALA A N 1
ATOM 1138 C CA . ALA A 1 151 ? -20.784 -11.062 5.488 1.00 50.38 151 ALA A CA 1
ATOM 1139 C C . ALA A 1 151 ? -19.430 -10.465 5.046 1.00 50.38 151 ALA A C 1
ATOM 1141 O O . ALA A 1 151 ? -19.372 -9.413 4.409 1.00 50.38 151 ALA A O 1
ATOM 1142 N N . VAL A 1 152 ? -18.327 -11.139 5.400 1.00 56.25 152 VAL A N 1
ATOM 1143 C CA . VAL A 1 152 ? -16.975 -10.832 4.897 1.00 56.25 152 VAL A CA 1
ATOM 1144 C C . VAL A 1 152 ? -16.990 -11.009 3.374 1.00 56.25 152 VAL A C 1
ATOM 1146 O O . VAL A 1 152 ? -16.850 -12.117 2.874 1.00 56.25 152 VAL A O 1
ATOM 1149 N N . ASP A 1 153 ? -17.277 -9.928 2.658 1.00 66.88 153 ASP A N 1
ATOM 1150 C CA . ASP A 1 153 ? -17.487 -9.892 1.211 1.00 66.88 153 ASP A CA 1
ATOM 1151 C C . ASP A 1 153 ? -16.700 -8.713 0.607 1.00 66.88 153 ASP A C 1
ATOM 1153 O O . ASP A 1 153 ? -16.301 -7.770 1.306 1.00 66.88 153 ASP A O 1
ATOM 1157 N N . SER A 1 154 ? -16.520 -8.761 -0.710 1.00 67.94 154 SER A N 1
ATOM 1158 C CA . SER A 1 154 ? -15.975 -7.755 -1.630 1.00 67.94 154 SER A CA 1
ATOM 1159 C C . SER A 1 154 ? -16.293 -6.293 -1.268 1.00 67.94 154 SER A C 1
ATOM 1161 O O . SER A 1 154 ? -15.458 -5.404 -1.453 1.00 67.94 154 SER A O 1
ATOM 1163 N N . ARG A 1 155 ? -17.459 -6.014 -0.670 1.00 79.56 155 ARG A N 1
ATOM 1164 C CA . ARG A 1 155 ? -17.823 -4.672 -0.177 1.00 79.56 155 ARG A CA 1
ATOM 1165 C C . ARG A 1 155 ? -16.931 -4.178 0.964 1.00 79.56 155 ARG A C 1
ATOM 1167 O O . ARG A 1 155 ? -16.459 -3.043 0.908 1.00 79.56 155 ARG A O 1
ATOM 1174 N N . ARG A 1 156 ? -16.659 -5.010 1.981 1.00 88.25 156 ARG A N 1
ATOM 1175 C CA . ARG A 1 156 ? -15.755 -4.641 3.093 1.00 88.25 156 ARG A CA 1
ATOM 1176 C C . ARG A 1 156 ? -14.337 -4.430 2.584 1.00 88.25 156 ARG A C 1
ATOM 1178 O O . ARG A 1 156 ? -13.686 -3.470 2.980 1.00 88.25 156 ARG A O 1
ATOM 1185 N N . SER A 1 157 ? -13.907 -5.289 1.665 1.00 92.06 157 SER A N 1
ATOM 1186 C CA . SER A 1 157 ? -12.628 -5.180 0.965 1.00 92.06 157 SER A CA 1
ATOM 1187 C C . SER A 1 157 ? -12.470 -3.812 0.280 1.00 92.06 157 SER A C 1
ATOM 1189 O O . SER A 1 157 ? -11.513 -3.089 0.557 1.00 92.06 157 SER A O 1
ATOM 1191 N N . SER A 1 158 ? -13.469 -3.369 -0.496 1.00 91.31 158 SER A N 1
ATOM 1192 C CA . SER A 1 158 ? -13.464 -2.034 -1.123 1.00 91.31 158 SER A CA 1
ATOM 1193 C C . SER A 1 158 ? -13.407 -0.885 -0.108 1.00 91.31 158 SER A C 1
ATOM 1195 O O . SER A 1 158 ? -12.679 0.094 -0.304 1.00 91.31 158 SER A O 1
ATOM 1197 N N . VAL A 1 159 ? -14.131 -0.991 1.011 1.00 91.12 159 VAL A N 1
ATOM 1198 C CA . VAL A 1 159 ? -14.073 0.034 2.062 1.00 91.12 159 VAL A CA 1
ATOM 1199 C C . VAL A 1 159 ? -12.714 0.064 2.747 1.00 91.12 159 VAL A C 1
ATOM 1201 O O . VAL A 1 159 ? -12.179 1.148 2.960 1.00 91.12 159 VAL A O 1
ATOM 1204 N N . TYR A 1 160 ? -12.113 -1.084 3.045 1.00 95.00 160 TYR A N 1
ATOM 1205 C CA . TYR A 1 160 ? -10.782 -1.150 3.651 1.00 95.00 160 TYR A CA 1
ATOM 1206 C C . TYR A 1 160 ? -9.705 -0.612 2.706 1.00 95.00 160 TYR A C 1
ATOM 1208 O O . TYR A 1 160 ? -8.829 0.133 3.147 1.00 95.00 160 TYR A O 1
ATOM 1216 N N . ARG A 1 161 ? -9.832 -0.861 1.397 1.00 95.81 161 ARG A N 1
ATOM 1217 C CA . ARG A 1 161 ? -9.014 -0.195 0.377 1.00 95.81 161 ARG A CA 1
ATOM 1218 C C . ARG A 1 161 ? -9.190 1.321 0.429 1.00 95.81 161 ARG A C 1
ATOM 1220 O O . ARG A 1 161 ? -8.211 2.057 0.488 1.00 95.81 161 ARG A O 1
ATOM 1227 N N . HIS A 1 162 ? -10.427 1.817 0.489 1.00 93.88 162 HIS A N 1
ATOM 1228 C CA . HIS A 1 162 ? -10.676 3.255 0.619 1.00 93.88 162 HIS A CA 1
ATOM 1229 C C . HIS A 1 162 ? -10.092 3.854 1.909 1.00 93.88 162 HIS A C 1
ATOM 1231 O O . HIS A 1 162 ? -9.543 4.953 1.878 1.00 93.88 162 HIS A O 1
ATOM 1237 N N . GLN A 1 163 ? -10.149 3.126 3.025 1.00 94.38 163 GLN A N 1
ATOM 1238 C CA . GLN A 1 163 ? -9.514 3.515 4.285 1.00 94.38 163 GLN A CA 1
ATOM 1239 C C . GLN A 1 163 ? -7.985 3.567 4.174 1.00 94.38 163 GLN A C 1
ATOM 1241 O O . GLN A 1 163 ? -7.385 4.496 4.707 1.00 94.38 163 GLN A O 1
ATOM 1246 N N . ALA A 1 164 ? -7.357 2.638 3.443 1.00 96.50 164 ALA A N 1
ATOM 1247 C CA . ALA A 1 164 ? -5.914 2.653 3.192 1.00 96.50 164 ALA A CA 1
ATOM 1248 C C . ALA A 1 164 ? -5.475 3.946 2.489 1.00 96.50 164 ALA A C 1
ATOM 1250 O O . ALA A 1 164 ? -4.528 4.594 2.922 1.00 96.50 164 ALA A O 1
ATOM 1251 N N . PHE A 1 165 ? -6.226 4.391 1.476 1.00 94.88 165 PHE A N 1
ATOM 1252 C CA . PHE A 1 165 ? -5.994 5.680 0.809 1.00 94.88 165 PHE A CA 1
ATOM 1253 C C . PHE A 1 165 ? -6.346 6.895 1.670 1.00 94.88 165 PHE A C 1
ATOM 1255 O O . PHE A 1 165 ? -6.014 8.019 1.303 1.00 94.88 165 PHE A O 1
ATOM 1262 N N . ARG A 1 166 ? -7.021 6.699 2.805 1.00 92.50 166 ARG A N 1
ATOM 1263 C CA . ARG A 1 166 ? -7.264 7.749 3.798 1.00 92.50 166 ARG A CA 1
ATOM 1264 C C . ARG A 1 166 ? -6.263 7.726 4.952 1.00 92.50 166 ARG A C 1
ATOM 1266 O O . ARG A 1 166 ? -6.346 8.601 5.815 1.00 92.50 166 ARG A O 1
ATOM 1273 N N . ALA A 1 167 ? -5.338 6.769 4.967 1.00 94.94 167 ALA A N 1
ATOM 1274 C CA . ALA A 1 167 ? -4.332 6.661 6.004 1.00 94.94 167 ALA A CA 1
ATOM 1275 C C . ALA A 1 167 ? -3.365 7.848 5.999 1.00 94.94 167 ALA A C 1
ATOM 1277 O O . ALA A 1 167 ? -3.094 8.447 4.958 1.00 94.94 167 ALA A O 1
ATOM 1278 N N . ARG A 1 168 ? -2.822 8.170 7.176 1.00 94.44 168 ARG A N 1
ATOM 1279 C CA . ARG A 1 168 ? -1.802 9.220 7.347 1.00 94.44 168 ARG A CA 1
ATOM 1280 C C . ARG A 1 168 ? -0.552 8.956 6.512 1.00 94.44 168 ARG A C 1
ATOM 1282 O O . ARG A 1 168 ? 0.034 9.881 5.955 1.00 94.44 168 ARG A O 1
ATOM 1289 N N . LEU A 1 169 ? -0.161 7.693 6.398 1.00 96.00 169 LEU A N 1
ATOM 1290 C CA . LEU A 1 169 ? 0.886 7.256 5.491 1.00 96.00 169 LEU A CA 1
ATOM 1291 C C . LEU A 1 169 ? 0.343 6.161 4.579 1.00 96.00 169 LEU A C 1
ATOM 1293 O O . LEU A 1 169 ? -0.186 5.165 5.062 1.00 96.00 169 LEU A O 1
ATOM 1297 N N . LEU A 1 170 ? 0.506 6.324 3.271 1.00 97.88 170 LEU A N 1
ATOM 1298 C CA . LEU A 1 170 ? 0.234 5.287 2.283 1.00 97.88 170 LEU A CA 1
ATOM 1299 C C . LEU A 1 170 ? 1.552 4.811 1.669 1.00 97.88 170 LEU A C 1
ATOM 1301 O O . LEU A 1 170 ? 2.289 5.597 1.083 1.00 97.88 170 LEU A O 1
ATOM 1305 N N . LEU A 1 171 ? 1.834 3.520 1.765 1.00 98.31 171 LEU A N 1
ATOM 1306 C CA . LEU A 1 171 ? 2.868 2.854 0.985 1.00 98.31 171 LEU A CA 1
ATOM 1307 C C . LEU A 1 171 ? 2.201 2.298 -0.273 1.00 98.31 171 LEU A C 1
ATOM 1309 O O . LEU A 1 171 ? 1.404 1.362 -0.185 1.00 98.31 171 LEU A O 1
ATOM 1313 N N . CYS A 1 172 ? 2.496 2.899 -1.420 1.00 98.31 172 CYS A N 1
ATOM 1314 C CA . CYS A 1 172 ? 1.884 2.556 -2.700 1.00 98.31 172 CYS A CA 1
ATOM 1315 C C . CYS A 1 172 ? 2.948 2.021 -3.651 1.00 98.31 172 CYS A C 1
ATOM 1317 O O . CYS A 1 172 ? 3.988 2.657 -3.827 1.00 98.31 172 CYS A O 1
ATOM 1319 N N . GLU A 1 173 ? 2.699 0.878 -4.281 1.00 97.00 173 GLU A N 1
ATOM 1320 C CA . GLU A 1 173 ? 3.607 0.405 -5.320 1.00 97.00 173 GLU A CA 1
ATOM 1321 C C . GLU A 1 173 ? 3.590 1.346 -6.537 1.00 97.00 173 GLU A C 1
ATOM 1323 O O . GLU A 1 173 ? 2.591 2.015 -6.827 1.00 97.00 173 GLU A O 1
ATOM 1328 N N . LEU A 1 174 ? 4.726 1.430 -7.220 1.00 97.50 174 LEU A N 1
ATOM 1329 C CA . LEU A 1 174 ? 4.896 2.175 -8.458 1.00 97.50 174 LEU A CA 1
ATOM 1330 C C . LEU A 1 174 ? 5.976 1.501 -9.296 1.00 97.50 174 LEU A C 1
ATOM 1332 O O . LEU A 1 174 ? 7.122 1.935 -9.305 1.00 97.50 174 LEU A O 1
ATOM 1336 N N . THR A 1 175 ? 5.623 0.440 -10.010 1.00 96.06 175 THR A N 1
ATOM 1337 C CA . THR A 1 175 ? 6.627 -0.337 -10.744 1.00 96.06 175 THR A CA 1
ATOM 1338 C C . THR A 1 175 ? 7.039 0.304 -12.070 1.00 96.06 175 THR A C 1
ATOM 1340 O O . THR A 1 175 ? 8.219 0.244 -12.429 1.00 96.06 175 THR A O 1
ATOM 1343 N N . PHE A 1 176 ? 6.109 0.931 -12.803 1.00 95.31 176 PHE A N 1
ATOM 1344 C CA . PHE A 1 176 ? 6.346 1.468 -14.150 1.00 95.31 176 PHE A CA 1
ATOM 1345 C C . PHE A 1 176 ? 6.231 3.001 -14.208 1.00 95.31 176 PHE A C 1
ATOM 1347 O O . PHE A 1 176 ? 5.253 3.561 -13.717 1.00 95.31 176 PHE A O 1
ATOM 1354 N N . ILE A 1 177 ? 7.218 3.688 -14.801 1.00 94.31 177 ILE A N 1
ATOM 1355 C CA . ILE A 1 177 ? 7.292 5.163 -14.842 1.00 94.31 177 ILE A CA 1
ATOM 1356 C C . ILE A 1 177 ? 7.645 5.732 -16.225 1.00 94.31 177 ILE A C 1
ATOM 1358 O O . ILE A 1 177 ? 7.848 6.936 -16.348 1.00 94.31 177 ILE A O 1
ATOM 1362 N N . ASP A 1 178 ? 7.763 4.893 -17.248 1.00 85.38 178 ASP A N 1
ATOM 1363 C CA . ASP A 1 178 ? 8.080 5.311 -18.610 1.00 85.38 178 ASP A CA 1
ATOM 1364 C C . ASP A 1 178 ? 6.864 5.895 -19.338 1.00 85.38 178 ASP A C 1
ATOM 1366 O O . ASP A 1 178 ? 5.742 5.432 -19.190 1.00 85.38 178 ASP A O 1
ATOM 1370 N N . ASP A 1 179 ? 7.089 6.925 -20.151 1.00 70.44 179 ASP A N 1
ATOM 1371 C CA . ASP A 1 179 ? 6.105 7.495 -21.076 1.00 70.44 179 ASP A CA 1
ATOM 1372 C C . ASP A 1 179 ? 6.466 7.197 -22.538 1.00 70.44 179 ASP A C 1
ATOM 1374 O O . ASP A 1 179 ? 6.085 7.946 -23.435 1.00 70.44 179 ASP A O 1
ATOM 1378 N N . ASP A 1 180 ? 7.227 6.123 -22.786 1.00 65.44 180 ASP A N 1
ATOM 1379 C CA . ASP A 1 180 ? 7.783 5.834 -24.106 1.00 65.44 180 ASP A CA 1
ATOM 1380 C C . ASP A 1 180 ? 6.707 5.342 -25.088 1.00 65.44 180 ASP A C 1
ATOM 1382 O O . ASP A 1 180 ? 6.508 4.147 -25.308 1.00 65.44 180 ASP A O 1
ATOM 1386 N N . PHE A 1 181 ? 6.032 6.303 -25.721 1.00 50.91 181 PHE A N 1
ATOM 1387 C CA . PHE A 1 181 ? 5.084 6.094 -26.817 1.00 50.91 181 PHE A CA 1
ATOM 1388 C C . PHE A 1 181 ? 5.716 5.431 -28.056 1.00 50.91 181 PHE A C 1
ATOM 1390 O O . PHE A 1 181 ? 4.980 5.031 -28.957 1.00 50.91 181 PHE A O 1
ATOM 1397 N N . GLN A 1 182 ? 7.052 5.334 -28.138 1.00 48.34 182 GLN A N 1
ATOM 1398 C CA . GLN A 1 182 ? 7.757 4.667 -29.238 1.00 48.34 182 GLN A CA 1
ATOM 1399 C C . GLN A 1 182 ? 8.144 3.220 -28.917 1.00 48.34 182 GLN A C 1
ATOM 1401 O O . GLN A 1 182 ? 8.638 2.504 -29.797 1.00 48.34 182 GLN A O 1
ATOM 1406 N N . ALA A 1 183 ? 7.904 2.752 -27.689 1.00 61.75 183 ALA A N 1
ATOM 1407 C CA . ALA A 1 183 ? 8.097 1.357 -27.347 1.00 61.75 183 ALA A CA 1
ATOM 1408 C C . ALA A 1 183 ? 7.189 0.472 -28.218 1.00 61.75 183 ALA A C 1
ATOM 1410 O O . ALA A 1 183 ? 6.022 0.770 -28.464 1.00 61.75 183 ALA A O 1
ATOM 1411 N N . LYS A 1 184 ? 7.709 -0.684 -28.653 1.00 61.84 184 LYS A N 1
ATOM 1412 C CA . LYS A 1 184 ? 6.953 -1.678 -29.446 1.00 61.84 184 LYS A CA 1
ATOM 1413 C C . LYS A 1 184 ? 5.686 -2.195 -28.743 1.00 61.84 184 LYS A C 1
ATOM 1415 O O . LYS A 1 184 ? 4.901 -2.910 -29.361 1.00 61.84 184 LYS A O 1
ATOM 1420 N N . ARG A 1 185 ? 5.525 -1.896 -27.452 1.00 71.00 185 ARG A N 1
ATOM 1421 C CA . ARG A 1 185 ? 4.400 -2.277 -26.605 1.00 71.00 185 ARG A CA 1
ATOM 1422 C C . ARG A 1 185 ? 4.122 -1.154 -25.612 1.00 71.00 185 ARG A C 1
ATOM 1424 O O . ARG A 1 185 ? 5.071 -0.656 -25.010 1.00 71.00 185 ARG A O 1
ATOM 1431 N N . ASP A 1 186 ? 2.849 -0.817 -25.418 1.00 83.31 186 ASP A N 1
ATOM 1432 C CA . ASP A 1 186 ? 2.426 0.138 -24.392 1.00 83.31 186 ASP A CA 1
ATOM 1433 C C . ASP A 1 186 ? 2.854 -0.375 -23.005 1.00 83.31 186 ASP A C 1
ATOM 1435 O O . ASP A 1 186 ? 2.535 -1.495 -22.587 1.00 83.31 186 ASP A O 1
ATOM 1439 N N . THR A 1 187 ? 3.638 0.433 -22.299 1.00 87.31 187 THR A N 1
ATOM 1440 C CA . THR A 1 187 ? 4.199 0.111 -20.985 1.00 87.31 187 THR A CA 1
ATOM 1441 C C . THR A 1 187 ? 3.119 0.050 -19.909 1.00 87.31 187 THR A C 1
ATOM 1443 O O . THR A 1 187 ? 3.280 -0.684 -18.930 1.00 87.31 187 THR A O 1
ATOM 1446 N N . ARG A 1 188 ? 1.979 0.728 -20.106 1.00 90.38 188 ARG A N 1
ATOM 1447 C CA . ARG A 1 188 ? 0.797 0.615 -19.238 1.00 90.38 188 ARG A CA 1
ATOM 1448 C C . ARG A 1 188 ? 0.137 -0.745 -19.367 1.00 90.38 188 ARG A C 1
ATOM 1450 O O . ARG A 1 188 ? -0.235 -1.333 -18.354 1.00 90.38 188 ARG A O 1
ATOM 1457 N N . ASP A 1 189 ? 0.023 -1.265 -20.584 1.00 89.38 189 ASP A N 1
ATOM 1458 C CA . ASP A 1 189 ? -0.529 -2.603 -20.803 1.00 89.38 189 ASP A CA 1
ATOM 1459 C C . ASP A 1 189 ? 0.391 -3.665 -20.203 1.00 89.38 189 ASP A C 1
ATOM 1461 O O . ASP A 1 189 ? -0.076 -4.566 -19.510 1.00 89.38 189 ASP A O 1
ATOM 1465 N N . LEU A 1 190 ? 1.711 -3.499 -20.350 1.00 90.88 190 LEU A N 1
ATOM 1466 C CA . LEU A 1 190 ? 2.679 -4.377 -19.694 1.00 90.88 190 LEU A CA 1
ATOM 1467 C C . LEU A 1 190 ? 2.564 -4.338 -18.162 1.00 90.88 190 LEU A C 1
ATOM 1469 O O . LEU A 1 190 ? 2.678 -5.384 -17.522 1.00 90.88 190 LEU A O 1
ATOM 1473 N N . ALA A 1 191 ? 2.347 -3.158 -17.573 1.00 93.19 191 ALA A N 1
ATOM 1474 C CA . ALA A 1 191 ? 2.131 -3.021 -16.136 1.00 93.19 191 ALA A CA 1
ATOM 1475 C C . ALA A 1 191 ? 0.876 -3.788 -15.695 1.00 93.19 191 ALA A C 1
ATOM 1477 O O . ALA A 1 191 ? 0.950 -4.603 -14.779 1.00 93.19 191 ALA A O 1
ATOM 1478 N N . ARG A 1 192 ? -0.249 -3.611 -16.400 1.00 92.69 192 ARG A N 1
ATOM 1479 C CA . ARG A 1 192 ? -1.513 -4.312 -16.111 1.00 92.69 192 ARG A CA 1
ATOM 1480 C C . ARG A 1 192 ? -1.384 -5.823 -16.230 1.00 92.69 192 ARG A C 1
ATOM 1482 O O . ARG A 1 192 ? -1.778 -6.534 -15.315 1.00 92.69 192 ARG A O 1
ATOM 1489 N N . GLU A 1 193 ? -0.795 -6.311 -17.318 1.00 93.50 193 GLU A N 1
ATOM 1490 C CA . GLU A 1 193 ? -0.579 -7.745 -17.538 1.00 93.50 193 GLU A CA 1
ATOM 1491 C C . GLU A 1 193 ? 0.291 -8.387 -16.459 1.00 93.50 193 GLU A C 1
ATOM 1493 O O . GLU A 1 193 ? 0.099 -9.551 -16.120 1.00 93.50 193 GLU A O 1
ATOM 1498 N N . ARG A 1 194 ? 1.255 -7.633 -15.921 1.00 94.88 194 ARG A N 1
ATOM 1499 C CA . ARG A 1 194 ? 2.129 -8.084 -14.834 1.00 94.88 194 ARG A CA 1
ATOM 1500 C C . ARG A 1 194 ? 1.565 -7.793 -13.447 1.00 94.88 194 ARG A C 1
ATOM 1502 O O . ARG A 1 194 ? 2.235 -8.084 -12.466 1.00 94.88 194 ARG A O 1
ATOM 1509 N N . GLY A 1 195 ? 0.357 -7.236 -13.358 1.00 96.50 195 GLY A N 1
ATOM 1510 C CA . GLY A 1 195 ? -0.289 -6.965 -12.082 1.00 96.50 195 GLY A CA 1
ATOM 1511 C C . GLY A 1 195 ? 0.405 -5.858 -11.294 1.00 96.50 195 GLY A C 1
ATOM 1512 O O . GLY A 1 195 ? 0.561 -6.005 -10.089 1.00 96.50 195 GLY A O 1
ATOM 1513 N N . HIS A 1 196 ? 0.844 -4.794 -11.969 1.00 97.44 196 HIS A N 1
ATOM 1514 C CA . HIS A 1 196 ? 1.608 -3.689 -11.393 1.00 97.44 196 HIS A CA 1
ATOM 1515 C C . HIS A 1 196 ? 1.069 -2.309 -11.780 1.00 97.44 196 HIS A C 1
ATOM 1517 O O . HIS A 1 196 ? 0.359 -2.147 -12.780 1.00 97.44 196 HIS A O 1
ATOM 1523 N N . VAL A 1 197 ? 1.445 -1.287 -11.008 1.00 97.38 197 VAL A N 1
ATOM 1524 C CA . VAL A 1 197 ? 1.022 0.098 -11.249 1.00 97.38 197 VAL A CA 1
ATOM 1525 C C . VAL A 1 197 ? 1.950 0.806 -12.234 1.00 97.38 197 VAL A C 1
ATOM 1527 O O . VAL A 1 197 ? 3.178 0.776 -12.110 1.00 97.38 197 VAL A O 1
ATOM 1530 N N . HIS A 1 198 ? 1.337 1.525 -13.176 1.00 96.69 198 HIS A N 1
ATOM 1531 C CA . HIS A 1 198 ? 2.001 2.516 -14.010 1.00 96.69 198 HIS A CA 1
ATOM 1532 C C . HIS A 1 198 ? 1.735 3.938 -13.498 1.00 96.69 198 HIS A C 1
ATOM 1534 O O . HIS A 1 198 ? 0.617 4.270 -13.101 1.00 96.69 198 HIS A O 1
ATOM 1540 N N . ILE A 1 199 ? 2.733 4.821 -13.565 1.00 96.81 199 ILE A N 1
ATOM 1541 C CA . ILE A 1 199 ? 2.651 6.196 -13.044 1.00 96.81 199 ILE A CA 1
ATOM 1542 C C . ILE A 1 199 ? 1.462 6.990 -13.599 1.00 96.81 199 ILE A C 1
ATOM 1544 O O . ILE A 1 199 ? 0.796 7.728 -12.876 1.00 96.81 199 ILE A O 1
ATOM 1548 N N . LEU A 1 200 ? 1.151 6.787 -14.880 1.00 95.12 200 LEU A N 1
ATOM 1549 C CA . LEU A 1 200 ? 0.040 7.443 -15.576 1.00 95.12 200 LEU A CA 1
ATOM 1550 C C . LEU A 1 200 ? -1.353 6.978 -15.109 1.00 95.12 200 LEU A C 1
ATOM 1552 O O . LEU A 1 200 ? -2.342 7.648 -15.406 1.00 95.12 200 LEU A O 1
ATOM 1556 N N . ASP A 1 201 ? -1.462 5.865 -14.375 1.00 95.88 201 ASP A N 1
ATOM 1557 C CA . ASP A 1 201 ? -2.721 5.429 -13.756 1.00 95.88 201 ASP A CA 1
ATOM 1558 C C . ASP A 1 201 ? -2.972 6.109 -12.396 1.00 95.88 201 ASP A C 1
ATOM 1560 O O . ASP A 1 201 ? -4.120 6.195 -11.952 1.00 95.88 201 ASP A O 1
ATOM 1564 N N . LEU A 1 202 ? -1.931 6.649 -11.743 1.00 96.50 202 LEU A N 1
ATOM 1565 C CA . LEU A 1 202 ? -2.025 7.179 -10.377 1.00 96.50 202 LEU A CA 1
ATOM 1566 C C . LEU A 1 202 ? -3.032 8.324 -10.251 1.00 96.50 202 LEU A C 1
ATOM 1568 O O . LEU A 1 202 ? -3.743 8.403 -9.253 1.00 96.50 202 LEU A O 1
ATOM 1572 N N . ALA A 1 203 ? -3.144 9.192 -11.259 1.00 94.81 203 ALA A N 1
ATOM 1573 C CA . ALA A 1 203 ? -4.108 10.291 -11.231 1.00 94.81 203 ALA A CA 1
ATOM 1574 C C . ALA A 1 203 ? -5.557 9.785 -11.104 1.00 94.81 203 ALA A C 1
ATOM 1576 O O . ALA A 1 203 ? -6.334 10.330 -10.318 1.00 94.81 203 ALA A O 1
ATOM 1577 N N . ALA A 1 204 ? -5.907 8.725 -11.840 1.00 94.56 204 ALA A N 1
ATOM 1578 C CA . ALA A 1 204 ? -7.234 8.116 -11.800 1.00 94.56 204 ALA A CA 1
ATOM 1579 C C . ALA A 1 204 ? -7.454 7.336 -10.498 1.00 94.56 204 ALA A C 1
ATOM 1581 O O . ALA A 1 204 ? -8.484 7.518 -9.846 1.00 94.56 204 ALA A O 1
ATOM 1582 N N . VAL A 1 205 ? -6.462 6.538 -10.084 1.00 96.00 205 VAL A N 1
ATOM 1583 C CA . VAL A 1 205 ? -6.496 5.773 -8.829 1.00 96.00 205 VAL A CA 1
ATOM 1584 C C . VAL A 1 205 ? -6.730 6.710 -7.648 1.00 96.00 205 VAL A C 1
ATOM 1586 O O . VAL A 1 205 ? -7.769 6.642 -6.996 1.00 96.00 205 VAL A O 1
ATOM 1589 N N . PHE A 1 206 ? -5.834 7.665 -7.416 1.00 95.06 206 PHE A N 1
ATOM 1590 C CA . PHE A 1 206 ? -5.923 8.585 -6.283 1.00 95.06 206 PHE A CA 1
ATOM 1591 C C . PHE A 1 206 ? -7.142 9.518 -6.388 1.00 95.06 206 PHE A C 1
ATOM 1593 O O . PHE A 1 206 ? -7.778 9.832 -5.378 1.00 95.06 206 PHE A O 1
ATOM 1600 N N . GLY A 1 207 ? -7.526 9.912 -7.608 1.00 92.31 207 GLY A N 1
ATOM 1601 C CA . GLY A 1 207 ? -8.754 10.661 -7.870 1.00 92.31 207 GLY A CA 1
ATOM 1602 C C . GLY A 1 207 ? -10.019 9.906 -7.451 1.00 92.31 207 GLY A C 1
ATOM 1603 O O . GLY A 1 207 ? -10.901 10.500 -6.833 1.00 92.31 207 GLY A O 1
ATOM 1604 N N . SER A 1 208 ? -10.087 8.589 -7.678 1.00 92.38 208 SER A N 1
ATOM 1605 C CA . SER A 1 208 ? -11.216 7.752 -7.231 1.00 92.38 208 SER A CA 1
ATOM 1606 C C . SER A 1 208 ? -11.357 7.708 -5.700 1.00 92.38 208 SER A C 1
ATOM 1608 O O . SER A 1 208 ? -12.457 7.549 -5.168 1.00 92.38 208 SER A O 1
ATOM 1610 N N . HIS A 1 209 ? -10.258 7.948 -4.980 1.00 91.44 209 HIS A N 1
ATOM 1611 C CA . HIS A 1 209 ? -10.217 8.075 -3.523 1.00 91.44 209 HIS A CA 1
ATOM 1612 C C . HIS A 1 209 ? -10.378 9.518 -3.017 1.00 91.44 209 HIS A C 1
ATOM 1614 O O . HIS A 1 209 ? -10.335 9.748 -1.810 1.00 91.44 209 HIS A O 1
ATOM 1620 N N . GLY A 1 210 ? -10.595 10.488 -3.910 1.00 88.75 210 GLY A N 1
ATOM 1621 C CA . GLY A 1 210 ? -10.856 11.886 -3.562 1.00 88.75 210 GLY A CA 1
ATOM 1622 C C . GLY A 1 210 ? -9.613 12.734 -3.287 1.00 88.75 210 GLY A C 1
ATOM 1623 O O . GLY A 1 210 ? -9.754 13.856 -2.811 1.00 88.75 210 GLY A O 1
ATOM 1624 N N . TRP A 1 211 ? -8.404 12.261 -3.608 1.00 87.81 211 TRP A N 1
ATOM 1625 C CA . TRP A 1 211 ? -7.171 13.033 -3.373 1.00 87.81 211 TRP A CA 1
ATOM 1626 C C . TRP A 1 211 ? -7.077 14.303 -4.230 1.00 87.81 211 TRP A C 1
ATOM 1628 O O . TRP A 1 211 ? -6.404 15.260 -3.856 1.00 87.81 211 TRP A O 1
ATOM 1638 N N . ASN A 1 212 ? -7.786 14.341 -5.359 1.00 82.88 212 ASN A N 1
ATOM 1639 C CA . ASN A 1 212 ? -7.920 15.531 -6.200 1.00 82.88 212 ASN A CA 1
ATOM 1640 C C . ASN A 1 212 ? -9.013 16.504 -5.703 1.00 82.88 212 ASN A C 1
ATOM 1642 O O . ASN A 1 212 ? -9.045 17.655 -6.136 1.00 82.88 212 ASN A O 1
ATOM 1646 N N . ALA A 1 213 ? -9.899 16.068 -4.797 1.00 64.50 213 ALA A N 1
ATOM 1647 C CA . ALA A 1 213 ? -11.113 16.787 -4.408 1.00 64.50 213 ALA A CA 1
ATOM 1648 C C . ALA A 1 213 ? -10.912 17.784 -3.249 1.00 64.50 213 ALA A C 1
ATOM 1650 O O . ALA A 1 213 ? -11.858 18.454 -2.858 1.00 64.50 213 ALA A O 1
ATOM 1651 N N . ALA A 1 214 ? -9.688 17.955 -2.736 1.00 52.06 214 ALA A N 1
ATOM 1652 C CA . ALA A 1 214 ? -9.360 18.915 -1.673 1.00 52.06 214 ALA A CA 1
ATOM 1653 C C . ALA A 1 214 ? -8.268 19.932 -2.072 1.00 52.06 214 ALA A C 1
ATOM 1655 O O . ALA A 1 214 ? -7.552 20.459 -1.227 1.00 52.06 214 ALA A O 1
ATOM 1656 N N . ALA A 1 215 ? -8.207 20.276 -3.365 1.00 47.62 215 ALA A N 1
ATOM 1657 C CA . ALA A 1 215 ? -8.140 21.686 -3.766 1.00 47.62 215 ALA A CA 1
ATOM 1658 C C . ALA A 1 215 ? -9.546 22.343 -3.770 1.00 47.62 215 ALA A C 1
ATOM 1660 O O . ALA A 1 215 ? -9.667 23.547 -3.999 1.00 47.62 215 ALA A O 1
ATOM 1661 N N . ALA A 1 216 ? -10.621 21.578 -3.507 1.00 43.84 216 ALA A N 1
ATOM 1662 C CA . ALA A 1 216 ? -11.983 22.096 -3.423 1.00 43.84 216 ALA A CA 1
ATOM 1663 C C . ALA A 1 216 ? -12.373 22.420 -1.971 1.00 43.84 216 ALA A C 1
ATOM 1665 O O . ALA A 1 216 ? -12.230 21.633 -1.039 1.00 43.84 216 ALA A O 1
ATOM 1666 N N . LYS A 1 217 ? -12.844 23.651 -1.814 1.00 41.06 217 LYS A N 1
ATOM 1667 C CA . LYS A 1 217 ? -13.220 24.337 -0.582 1.00 41.06 217 LYS A CA 1
ATOM 1668 C C . LYS A 1 217 ? -14.329 23.608 0.196 1.00 41.06 217 LYS A C 1
ATOM 1670 O O . LYS A 1 217 ? -15.347 23.246 -0.378 1.00 41.06 217 LYS A O 1
ATOM 1675 N N . GLY A 1 218 ? -14.186 23.550 1.522 1.00 39.78 218 GLY A N 1
ATOM 1676 C CA . GLY A 1 218 ? -15.284 23.836 2.461 1.00 39.78 218 GLY A CA 1
ATOM 1677 C C . GLY A 1 218 ? -16.509 22.910 2.510 1.00 39.78 218 GLY A C 1
ATOM 1678 O O . GLY A 1 218 ? -17.545 23.351 2.995 1.00 39.78 218 GLY A O 1
ATOM 1679 N N . GLY A 1 219 ? -16.432 21.661 2.049 1.00 32.38 219 GLY A N 1
ATOM 1680 C CA . GLY A 1 219 ? -17.525 20.691 2.196 1.00 32.38 219 GLY A CA 1
ATOM 1681 C C . GLY A 1 219 ? -17.404 19.864 3.476 1.00 32.38 219 GLY A C 1
ATOM 1682 O O . GLY A 1 219 ? -16.454 19.103 3.645 1.00 32.38 219 GLY A O 1
ATOM 1683 N N . SER A 1 220 ? -18.380 19.983 4.374 1.00 34.06 220 SER A N 1
ATOM 1684 C CA . SER A 1 220 ? -18.563 19.132 5.552 1.00 34.06 220 SER A CA 1
ATOM 1685 C C . SER A 1 220 ? -18.837 17.675 5.146 1.00 34.06 220 SER A C 1
ATOM 1687 O O . SER A 1 220 ? -19.978 17.252 4.999 1.00 34.06 220 SER A O 1
ATOM 1689 N N . GLY A 1 221 ? -17.778 16.888 4.957 1.00 34.38 221 GLY A N 1
ATOM 1690 C CA . GLY A 1 221 ? -17.891 15.471 4.606 1.00 34.38 221 GLY A CA 1
ATOM 1691 C C . GLY A 1 221 ? -16.578 14.716 4.769 1.00 34.38 221 GLY A C 1
ATOM 1692 O O . GLY A 1 221 ? -16.105 14.085 3.832 1.00 34.38 221 GLY A O 1
ATOM 1693 N N . GLY A 1 222 ? -15.982 14.809 5.961 1.00 39.94 222 GLY A N 1
ATOM 1694 C CA . GLY A 1 222 ? -14.712 14.173 6.316 1.00 39.94 222 GLY A CA 1
ATOM 1695 C C . GLY A 1 222 ? -13.547 15.150 6.208 1.00 39.94 222 GLY A C 1
ATOM 1696 O O . GLY A 1 222 ? -13.099 15.480 5.118 1.00 39.94 222 GLY A O 1
ATOM 1697 N N . VAL A 1 223 ? -13.064 15.627 7.353 1.00 40.88 223 VAL A N 1
ATOM 1698 C CA . VAL A 1 223 ? -11.901 16.517 7.429 1.00 40.88 223 VAL A CA 1
ATOM 1699 C C . VAL A 1 223 ? -10.675 15.757 6.913 1.00 40.88 223 VAL A C 1
ATOM 1701 O O . VAL A 1 223 ? -10.243 14.782 7.523 1.00 40.88 223 VAL A O 1
ATOM 1704 N N . TRP A 1 224 ? -10.139 16.182 5.770 1.00 56.16 224 TRP A N 1
ATOM 1705 C CA . TRP A 1 224 ? -8.798 15.814 5.323 1.00 56.16 224 TRP A CA 1
ATOM 1706 C C . TRP A 1 224 ? -7.822 16.600 6.207 1.00 56.16 224 TRP A C 1
ATOM 1708 O O . TRP A 1 224 ? -7.751 17.820 6.098 1.00 56.16 224 TRP A O 1
ATOM 1718 N N . ASP A 1 225 ? -7.123 15.934 7.128 1.00 50.69 225 ASP A N 1
ATOM 1719 C CA . ASP A 1 225 ? -6.346 16.596 8.197 1.00 50.69 225 ASP A CA 1
ATOM 1720 C C . ASP A 1 225 ? -4.999 17.193 7.739 1.00 50.69 225 ASP A C 1
ATOM 1722 O O . ASP A 1 225 ? -4.240 17.720 8.549 1.00 50.69 225 ASP A O 1
ATOM 1726 N N . GLY A 1 226 ? -4.683 17.113 6.443 1.00 57.06 226 GLY A N 1
ATOM 1727 C CA . GLY A 1 226 ? -3.420 17.596 5.886 1.00 57.06 226 GLY A CA 1
ATOM 1728 C C . GLY A 1 226 ? -2.196 16.727 6.207 1.00 57.06 226 GLY A C 1
ATOM 1729 O O . GLY A 1 226 ? -1.139 16.991 5.642 1.00 57.06 226 GLY A O 1
ATOM 1730 N N . MET A 1 227 ? -2.317 15.670 7.021 1.00 61.97 227 MET A N 1
ATOM 1731 C CA . MET A 1 227 ? -1.194 14.812 7.438 1.00 61.97 227 MET A CA 1
ATOM 1732 C C . MET A 1 227 ? -0.904 13.647 6.485 1.00 61.97 227 MET A C 1
ATOM 1734 O O . MET A 1 227 ? 0.060 12.915 6.687 1.00 61.97 227 MET A O 1
ATOM 1738 N N . GLN A 1 228 ? -1.720 13.464 5.446 1.00 85.81 228 GLN A N 1
ATOM 1739 C CA . GLN A 1 228 ? -1.544 12.367 4.497 1.00 85.81 228 GLN A CA 1
ATOM 1740 C C . GLN A 1 228 ? -0.320 12.558 3.602 1.00 85.81 228 GLN A C 1
ATOM 1742 O O . GLN A 1 228 ? -0.210 13.571 2.898 1.00 85.81 228 GLN A O 1
ATOM 1747 N N . SER A 1 229 ? 0.525 11.531 3.571 1.00 93.56 229 SER A N 1
ATOM 1748 C CA . SER A 1 229 ? 1.667 11.387 2.669 1.00 93.56 229 SER A CA 1
ATOM 1749 C C . SER A 1 229 ? 1.640 10.026 1.972 1.00 93.56 229 SER A C 1
ATOM 1751 O O . SER A 1 229 ? 1.052 9.068 2.478 1.00 93.56 229 SER A O 1
ATOM 1753 N N . VAL A 1 230 ? 2.273 9.942 0.803 1.00 97.12 230 VAL A N 1
ATOM 1754 C CA . VAL A 1 230 ? 2.467 8.688 0.070 1.00 97.12 230 VAL A CA 1
ATOM 1755 C C . VAL A 1 230 ? 3.955 8.431 -0.130 1.00 97.12 230 VAL A C 1
ATOM 1757 O O . VAL A 1 230 ? 4.702 9.340 -0.486 1.00 97.12 230 VAL A O 1
ATOM 1760 N N . ILE A 1 231 ? 4.385 7.192 0.091 1.00 97.94 231 ILE A N 1
ATOM 1761 C CA . ILE A 1 231 ? 5.699 6.697 -0.314 1.00 97.94 231 ILE A CA 1
ATOM 1762 C C . ILE A 1 231 ? 5.480 5.724 -1.466 1.00 97.94 231 ILE A C 1
ATOM 1764 O O . ILE A 1 231 ? 4.853 4.677 -1.291 1.00 97.94 231 ILE A O 1
ATOM 1768 N N . PHE A 1 232 ? 6.019 6.070 -2.630 1.00 98.12 232 PHE A N 1
ATOM 1769 C CA . PHE A 1 232 ? 6.115 5.159 -3.757 1.00 98.12 232 PHE A CA 1
ATOM 1770 C C . PHE A 1 232 ? 7.287 4.201 -3.554 1.00 98.12 232 PHE A C 1
ATOM 1772 O O . PHE A 1 232 ? 8.408 4.632 -3.271 1.00 98.12 232 PHE A O 1
ATOM 1779 N N . TYR A 1 233 ? 7.026 2.904 -3.683 1.00 96.56 233 TYR A N 1
ATOM 1780 C CA . TYR A 1 233 ? 8.032 1.847 -3.576 1.00 96.56 233 TYR A CA 1
ATOM 1781 C C . TYR A 1 233 ? 7.916 0.869 -4.752 1.00 96.56 233 TYR A C 1
ATOM 1783 O O . TYR A 1 233 ? 7.032 1.005 -5.593 1.00 96.56 233 TYR A O 1
ATOM 1791 N N . HIS A 1 234 ? 8.819 -0.112 -4.812 1.00 95.38 234 HIS A N 1
ATOM 1792 C CA . HIS A 1 234 ? 8.828 -1.147 -5.855 1.00 95.38 234 HIS A CA 1
ATOM 1793 C C . HIS A 1 234 ? 9.040 -0.609 -7.281 1.00 95.38 234 HIS A C 1
ATOM 1795 O O . HIS A 1 234 ? 8.613 -1.213 -8.258 1.00 95.38 234 HIS A O 1
ATOM 1801 N N . VAL A 1 235 ? 9.734 0.524 -7.422 1.00 94.94 235 VAL A N 1
ATOM 1802 C CA . VAL A 1 235 ? 10.097 1.043 -8.746 1.00 94.94 235 VAL A CA 1
ATOM 1803 C C . VAL A 1 235 ? 11.041 0.053 -9.446 1.00 94.94 235 VAL A C 1
ATOM 1805 O O . VAL A 1 235 ? 11.859 -0.613 -8.813 1.00 94.94 235 VAL A O 1
ATOM 1808 N N . SER A 1 236 ? 10.920 -0.118 -10.763 1.00 92.50 236 SER A N 1
ATOM 1809 C CA . SER A 1 236 ? 11.794 -1.054 -11.478 1.00 92.50 236 SER A CA 1
ATOM 1810 C C . SER A 1 236 ? 13.242 -0.545 -11.538 1.00 92.50 236 SER A C 1
ATOM 1812 O O . SER A 1 236 ? 13.497 0.597 -11.917 1.00 92.50 236 SER A O 1
ATOM 1814 N N . MET A 1 237 ? 14.216 -1.425 -11.274 1.00 89.12 237 MET A N 1
ATOM 1815 C CA . MET A 1 237 ? 15.654 -1.122 -11.407 1.00 89.12 237 MET A CA 1
ATOM 1816 C C . MET A 1 237 ? 16.064 -0.659 -12.812 1.00 89.12 237 MET A C 1
ATOM 1818 O O . MET A 1 237 ? 17.109 -0.036 -12.971 1.00 89.12 237 MET A O 1
ATOM 1822 N N . ARG A 1 238 ? 15.242 -0.915 -13.839 1.00 88.31 238 ARG A N 1
ATOM 1823 C CA . ARG A 1 238 ? 15.505 -0.465 -15.214 1.00 88.31 238 ARG A CA 1
ATOM 1824 C C . ARG A 1 238 ? 15.542 1.057 -15.376 1.00 88.31 238 ARG A C 1
ATOM 1826 O O . ARG A 1 238 ? 16.027 1.529 -16.394 1.00 88.31 238 ARG A O 1
ATOM 1833 N N . TYR A 1 239 ? 15.017 1.805 -14.404 1.00 88.88 239 TYR A N 1
ATOM 1834 C CA . TYR A 1 239 ? 15.055 3.269 -14.401 1.00 88.88 239 TYR A CA 1
ATOM 1835 C C . TYR A 1 239 ? 16.252 3.837 -13.638 1.00 88.88 239 TYR A C 1
ATOM 1837 O O . TYR A 1 239 ? 16.266 5.026 -13.330 1.00 88.88 239 TYR A O 1
ATOM 1845 N N . HIS A 1 240 ? 17.244 3.008 -13.307 1.00 85.50 240 HIS A N 1
ATOM 1846 C CA . HIS A 1 240 ? 18.536 3.504 -12.849 1.00 85.50 240 HIS A CA 1
ATOM 1847 C C . HIS A 1 240 ? 19.163 4.403 -13.939 1.00 85.50 240 HIS A C 1
ATOM 1849 O O . HIS A 1 240 ? 19.025 4.084 -15.125 1.00 85.50 240 HIS A O 1
ATOM 1855 N N . PRO A 1 241 ? 19.820 5.526 -13.588 1.00 87.56 241 PRO A N 1
ATOM 1856 C CA . PRO A 1 241 ? 20.162 5.997 -12.239 1.00 87.56 241 PRO A CA 1
ATOM 1857 C C . PRO A 1 241 ? 19.007 6.616 -11.445 1.00 87.56 241 PRO A C 1
ATOM 1859 O O . PRO A 1 241 ? 18.023 7.090 -12.007 1.00 87.56 241 PRO A O 1
ATOM 1862 N N . VAL A 1 242 ? 19.155 6.662 -10.112 1.00 88.44 242 VAL A N 1
ATOM 1863 C CA . VAL A 1 242 ? 18.140 7.203 -9.178 1.00 88.44 242 VAL A CA 1
ATOM 1864 C C . VAL A 1 242 ? 17.681 8.609 -9.566 1.00 88.44 242 VAL A C 1
ATOM 1866 O O . VAL A 1 242 ? 16.498 8.918 -9.450 1.00 88.44 242 VAL A O 1
ATOM 1869 N N . ASP A 1 243 ? 18.590 9.450 -10.057 1.00 88.69 243 ASP A N 1
ATOM 1870 C CA . ASP A 1 243 ? 18.250 10.799 -10.515 1.00 88.69 243 ASP A CA 1
ATOM 1871 C C . ASP A 1 243 ? 17.250 10.786 -11.683 1.00 88.69 243 ASP A C 1
ATOM 1873 O O . ASP A 1 243 ? 16.234 11.479 -11.637 1.00 88.69 243 ASP A O 1
ATOM 1877 N N . PHE A 1 244 ? 17.469 9.928 -12.687 1.00 89.06 244 PHE A N 1
ATOM 1878 C CA . PHE A 1 244 ? 16.544 9.772 -13.811 1.00 89.06 244 PHE A CA 1
ATOM 1879 C C . PHE A 1 244 ? 15.163 9.310 -13.334 1.00 89.06 244 PHE A C 1
ATOM 1881 O O . PHE A 1 244 ? 14.143 9.871 -13.746 1.00 89.06 244 PHE A O 1
ATOM 1888 N N . MET A 1 245 ? 15.127 8.330 -12.429 1.00 92.19 245 MET A N 1
ATOM 1889 C CA . MET A 1 245 ? 13.895 7.844 -11.811 1.00 92.19 245 MET A CA 1
ATOM 1890 C C . MET A 1 245 ? 13.141 8.969 -11.085 1.00 92.19 245 MET A C 1
ATOM 1892 O O . MET A 1 245 ? 11.968 9.205 -11.375 1.00 92.19 245 MET A O 1
ATOM 1896 N N . LEU A 1 246 ? 13.801 9.691 -10.173 1.00 93.81 246 LEU A N 1
ATOM 1897 C CA . LEU A 1 246 ? 13.181 10.765 -9.387 1.00 93.81 246 LEU A CA 1
ATOM 1898 C C . LEU A 1 246 ? 12.675 11.904 -10.277 1.00 93.81 246 LEU A C 1
ATOM 1900 O O . LEU A 1 246 ? 11.540 12.352 -10.108 1.00 93.81 246 LEU A O 1
ATOM 1904 N N . LYS A 1 247 ? 13.472 12.327 -11.264 1.00 92.69 247 LYS A N 1
ATOM 1905 C CA . LYS A 1 247 ? 13.088 13.350 -12.245 1.00 92.69 247 LYS A CA 1
ATOM 1906 C C . LYS A 1 247 ? 11.872 12.937 -13.061 1.00 92.69 247 LYS A C 1
ATOM 1908 O O . LYS A 1 247 ? 10.968 13.745 -13.273 1.00 92.69 247 LYS A O 1
ATOM 1913 N N . THR A 1 248 ? 11.838 11.685 -13.506 1.00 93.88 248 THR A N 1
ATOM 1914 C CA . THR A 1 248 ? 10.725 11.145 -14.293 1.00 93.88 248 THR A CA 1
ATOM 1915 C C . THR A 1 248 ? 9.450 11.088 -13.460 1.00 93.88 248 THR A C 1
ATOM 1917 O O . THR A 1 248 ? 8.417 11.594 -13.901 1.00 93.88 248 THR A O 1
ATOM 1920 N N . ILE A 1 249 ? 9.531 10.584 -12.224 1.00 95.94 249 ILE A N 1
ATOM 1921 C CA . ILE A 1 249 ? 8.387 10.554 -11.308 1.00 95.94 249 ILE A CA 1
ATOM 1922 C C . ILE A 1 249 ? 7.882 11.975 -11.030 1.00 95.94 249 ILE A C 1
ATOM 1924 O O . ILE A 1 249 ? 6.693 12.249 -11.186 1.00 95.94 249 ILE A O 1
ATOM 1928 N N . ALA A 1 250 ? 8.775 12.901 -10.672 1.00 95.69 250 ALA A N 1
ATOM 1929 C CA . ALA A 1 250 ? 8.396 14.271 -10.342 1.00 95.69 250 ALA A CA 1
ATOM 1930 C C . ALA A 1 250 ? 7.748 15.021 -11.518 1.00 95.69 250 ALA A C 1
ATOM 1932 O O . ALA A 1 250 ? 6.848 15.832 -11.307 1.00 95.69 250 ALA A O 1
ATOM 1933 N N . ARG A 1 251 ? 8.183 14.738 -12.753 1.00 94.88 251 ARG A N 1
ATOM 1934 C CA . ARG A 1 251 ? 7.612 15.308 -13.981 1.00 94.88 251 ARG A CA 1
ATOM 1935 C C . ARG A 1 251 ? 6.215 14.768 -14.290 1.00 94.88 251 ARG A C 1
ATOM 1937 O O . ARG A 1 251 ? 5.379 15.524 -14.777 1.00 94.88 251 ARG A O 1
ATOM 1944 N N . LEU A 1 252 ? 5.988 13.472 -14.077 1.00 94.75 252 LEU A N 1
ATOM 1945 C CA . LEU A 1 252 ? 4.760 12.788 -14.497 1.00 94.75 252 LEU A CA 1
ATOM 1946 C C . LEU A 1 252 ? 3.656 12.799 -13.431 1.00 94.75 252 LEU A C 1
ATOM 1948 O O . LEU A 1 252 ? 2.483 12.638 -13.769 1.00 94.75 252 LEU A O 1
ATOM 1952 N N . LEU A 1 253 ? 3.996 12.995 -12.154 1.00 95.62 253 LEU A N 1
ATOM 1953 C CA . LEU A 1 253 ? 2.995 13.094 -11.096 1.00 95.62 253 LEU A CA 1
ATOM 1954 C C . LEU A 1 253 ? 2.172 14.389 -11.202 1.00 95.62 253 LEU A C 1
ATOM 1956 O O . LEU A 1 253 ? 2.733 15.474 -11.373 1.00 95.62 253 LEU A O 1
ATOM 1960 N N . PRO A 1 254 ? 0.844 14.323 -10.993 1.00 93.56 254 PRO A N 1
ATOM 1961 C CA . PRO A 1 254 ? 0.033 15.522 -10.833 1.00 93.56 254 PRO A CA 1
ATOM 1962 C C . PRO A 1 254 ? 0.542 16.398 -9.672 1.00 93.56 254 PRO A C 1
ATOM 1964 O O . PRO A 1 254 ? 0.883 15.850 -8.619 1.00 93.56 254 PRO A O 1
ATOM 1967 N N . PRO A 1 255 ? 0.514 17.743 -9.776 1.00 92.62 255 PRO A N 1
ATOM 1968 C CA . PRO A 1 255 ? 1.063 18.628 -8.740 1.00 92.62 255 PRO A CA 1
ATOM 1969 C C . PRO A 1 255 ? 0.491 18.408 -7.329 1.00 92.62 255 PRO A C 1
ATOM 1971 O O . PRO A 1 255 ? 1.211 18.519 -6.339 1.00 92.62 255 PRO A O 1
ATOM 1974 N N . TRP A 1 256 ? -0.798 18.066 -7.228 1.00 90.75 256 TRP A N 1
ATOM 1975 C CA . TRP A 1 256 ? -1.470 17.788 -5.952 1.00 90.75 256 TRP A CA 1
ATOM 1976 C C . TRP A 1 256 ? -1.016 16.478 -5.296 1.00 90.75 256 TRP A C 1
ATOM 1978 O O . TRP A 1 256 ? -1.122 16.340 -4.080 1.00 90.75 256 TRP A O 1
ATOM 1988 N N . LEU A 1 257 ? -0.519 15.522 -6.084 1.00 93.50 257 LEU A N 1
ATOM 1989 C CA . LEU A 1 257 ? 0.045 14.272 -5.583 1.00 93.50 257 LEU A CA 1
ATOM 1990 C C . LEU A 1 257 ? 1.529 14.449 -5.270 1.00 93.50 257 LEU A C 1
ATOM 1992 O O . LEU A 1 257 ? 1.997 13.997 -4.229 1.00 93.50 257 LEU A O 1
ATOM 1996 N N . LEU A 1 258 ? 2.244 15.171 -6.139 1.00 94.69 258 LEU A N 1
ATOM 1997 C CA . LEU A 1 258 ? 3.660 15.496 -5.989 1.00 94.69 258 LEU A CA 1
ATOM 1998 C C . LEU A 1 258 ? 3.968 16.125 -4.622 1.00 94.69 258 LEU A C 1
ATOM 2000 O O . LEU A 1 258 ? 4.935 15.736 -3.977 1.00 94.69 258 LEU A O 1
ATOM 2004 N N . SER A 1 259 ? 3.119 17.043 -4.148 1.00 92.12 259 SER A N 1
ATOM 2005 C CA . SER A 1 259 ? 3.302 17.733 -2.860 1.00 92.12 259 SER A CA 1
ATOM 2006 C C . SER A 1 259 ? 3.221 16.825 -1.627 1.00 92.12 259 SER A C 1
ATOM 2008 O O . SER A 1 259 ? 3.616 17.231 -0.536 1.00 92.12 259 SER A O 1
ATOM 2010 N N . LYS A 1 260 ? 2.716 15.600 -1.795 1.00 93.44 260 LYS A N 1
ATOM 2011 C CA . LYS A 1 260 ? 2.547 14.588 -0.743 1.00 93.44 260 LYS A CA 1
ATOM 2012 C C . LYS A 1 260 ? 3.461 13.380 -0.938 1.00 93.44 260 LYS A C 1
ATOM 2014 O O . LYS A 1 260 ? 3.448 12.477 -0.100 1.00 93.44 260 LYS A O 1
ATOM 2019 N N . ALA A 1 261 ? 4.198 13.341 -2.046 1.00 96.19 261 ALA A N 1
ATOM 2020 C CA . ALA A 1 261 ? 4.881 12.155 -2.518 1.00 96.19 261 ALA A CA 1
ATOM 2021 C C . ALA A 1 261 ? 6.348 12.103 -2.090 1.00 96.19 261 ALA A C 1
ATOM 2023 O O . ALA A 1 261 ? 7.121 13.056 -2.215 1.00 96.19 261 ALA A O 1
ATOM 2024 N N . GLN A 1 262 ? 6.729 10.919 -1.639 1.00 96.81 262 GLN A N 1
ATOM 2025 C CA . GLN A 1 262 ? 8.098 10.497 -1.419 1.00 96.81 262 GLN A CA 1
ATOM 2026 C C . GLN A 1 262 ? 8.357 9.231 -2.237 1.00 96.81 262 GLN A C 1
ATOM 2028 O O . GLN A 1 262 ? 7.422 8.517 -2.599 1.00 96.81 262 GLN A O 1
ATOM 2033 N N . VAL A 1 263 ? 9.621 8.934 -2.513 1.00 96.81 263 VAL A N 1
ATOM 2034 C CA . VAL A 1 263 ? 10.028 7.708 -3.211 1.00 96.81 263 VAL A CA 1
ATOM 2035 C C . VAL A 1 263 ? 11.052 6.977 -2.359 1.00 96.81 263 VAL A C 1
ATOM 2037 O O . VAL A 1 263 ? 12.029 7.582 -1.917 1.00 96.81 263 VAL A O 1
ATOM 2040 N N . ALA A 1 264 ? 10.834 5.687 -2.119 1.00 95.44 264 ALA A N 1
ATOM 2041 C CA . ALA A 1 264 ? 11.809 4.826 -1.465 1.00 95.44 264 ALA A CA 1
ATOM 2042 C C . ALA A 1 264 ? 12.957 4.529 -2.442 1.00 95.44 264 ALA A C 1
ATOM 2044 O O . ALA A 1 264 ? 12.750 3.884 -3.468 1.00 95.44 264 ALA A O 1
ATOM 2045 N N . VAL A 1 265 ? 14.166 5.000 -2.127 1.00 90.25 265 VAL A N 1
ATOM 2046 C CA . VAL A 1 265 ? 15.336 4.888 -3.021 1.00 90.25 265 VAL A CA 1
ATOM 2047 C C . VAL A 1 265 ? 16.452 4.026 -2.447 1.00 90.25 265 VAL A C 1
ATOM 2049 O O . VAL A 1 265 ? 17.398 3.717 -3.161 1.00 90.25 265 VAL A O 1
ATOM 2052 N N . SER A 1 266 ? 16.366 3.619 -1.178 1.00 80.06 266 SER A N 1
ATOM 2053 C CA . SER A 1 266 ? 17.445 2.904 -0.480 1.00 80.06 266 SER A CA 1
ATOM 2054 C C . SER A 1 266 ? 17.921 1.638 -1.199 1.00 80.06 266 SER A C 1
ATOM 2056 O O . SER A 1 266 ? 19.117 1.370 -1.207 1.00 80.06 266 S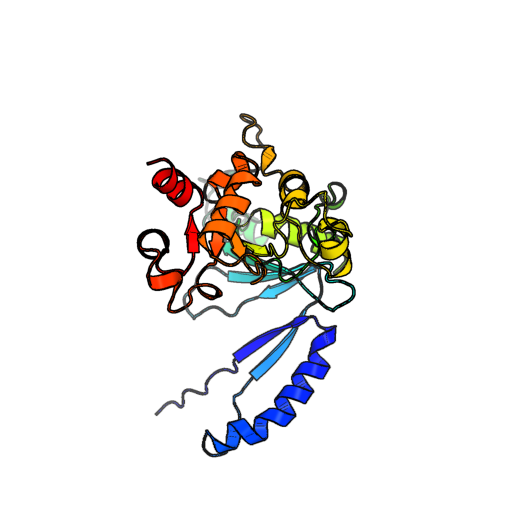ER A O 1
ATOM 2058 N N . ALA A 1 267 ? 17.019 0.903 -1.856 1.00 73.25 267 ALA A N 1
ATOM 2059 C CA . ALA A 1 267 ? 17.358 -0.288 -2.641 1.00 73.25 267 ALA A CA 1
ATOM 2060 C C . ALA A 1 267 ? 18.115 0.015 -3.952 1.00 73.25 267 ALA A C 1
ATOM 2062 O O . ALA A 1 267 ? 18.735 -0.880 -4.518 1.00 73.25 267 ALA A O 1
ATOM 2063 N N . PHE A 1 268 ? 18.079 1.262 -4.427 1.00 74.31 268 PHE A N 1
ATOM 2064 C CA . PHE A 1 268 ? 18.729 1.702 -5.663 1.00 74.31 268 PHE A CA 1
ATOM 2065 C C . PHE A 1 268 ? 20.088 2.347 -5.430 1.00 74.31 268 PHE A C 1
ATOM 2067 O O . PHE A 1 268 ? 20.795 2.612 -6.397 1.00 74.31 268 PHE A O 1
ATOM 2074 N N . LEU A 1 269 ? 20.438 2.648 -4.177 1.00 72.88 269 LEU A N 1
ATOM 2075 C CA . LEU A 1 269 ? 21.705 3.285 -3.851 1.00 72.88 269 LEU A CA 1
ATOM 2076 C C . LEU A 1 269 ? 22.831 2.265 -4.036 1.00 72.88 269 LEU A C 1
ATOM 2078 O O . LEU A 1 269 ? 23.150 1.490 -3.134 1.00 72.88 269 LEU A O 1
ATOM 2082 N N . SER A 1 270 ? 23.435 2.252 -5.223 1.00 67.06 270 SER A N 1
ATOM 2083 C CA . SER A 1 270 ? 24.690 1.544 -5.442 1.00 67.06 270 SER A CA 1
ATOM 2084 C C . SER A 1 270 ? 25.853 2.303 -4.787 1.00 67.06 270 SER A C 1
ATOM 2086 O O . SER A 1 270 ? 25.772 3.504 -4.515 1.00 67.06 270 SER A O 1
ATOM 2088 N N . ARG A 1 271 ? 26.994 1.623 -4.602 1.00 59.22 271 ARG A N 1
ATOM 2089 C CA . ARG A 1 271 ? 28.261 2.283 -4.229 1.00 59.22 271 ARG A CA 1
ATOM 2090 C C . ARG A 1 271 ? 28.727 3.320 -5.262 1.00 59.22 271 ARG A C 1
ATOM 2092 O O . ARG A 1 271 ? 29.610 4.109 -4.950 1.00 59.22 271 ARG A O 1
ATOM 2099 N N . GLU A 1 272 ? 28.179 3.324 -6.479 1.00 58.06 272 GLU A N 1
ATOM 2100 C CA . GLU A 1 272 ? 28.494 4.322 -7.509 1.00 58.06 272 GLU A CA 1
ATOM 2101 C C . GLU A 1 272 ? 27.562 5.541 -7.451 1.00 58.06 272 GLU A C 1
ATOM 2103 O O . GLU A 1 272 ? 28.027 6.661 -7.665 1.00 58.06 272 GLU A O 1
ATOM 2108 N N . ASP A 1 273 ? 26.300 5.365 -7.038 1.00 57.06 273 ASP A N 1
ATOM 2109 C CA . ASP A 1 273 ? 25.355 6.465 -6.756 1.00 57.06 273 ASP A CA 1
ATOM 2110 C C . ASP A 1 273 ? 25.781 7.312 -5.556 1.00 57.06 273 ASP A C 1
ATOM 2112 O O . ASP A 1 273 ? 25.335 8.446 -5.379 1.00 57.06 273 ASP A O 1
ATOM 2116 N N . GLU A 1 274 ? 26.713 6.797 -4.758 1.00 51.62 274 GLU A N 1
ATOM 2117 C CA . GLU A 1 274 ? 27.422 7.551 -3.738 1.00 51.62 274 GLU A CA 1
ATOM 2118 C C . GLU A 1 274 ? 28.159 8.789 -4.264 1.00 51.62 274 GLU A C 1
ATOM 2120 O O . GLU A 1 274 ? 28.488 9.661 -3.454 1.00 51.62 274 GLU A O 1
ATOM 2125 N N . LYS A 1 275 ? 28.411 8.866 -5.579 1.00 49.25 275 LYS A N 1
ATOM 2126 C CA . LYS A 1 275 ? 28.981 10.037 -6.259 1.00 49.25 275 LYS A CA 1
ATOM 2127 C C . LYS A 1 275 ? 27.940 11.117 -6.558 1.00 49.25 275 LYS A C 1
ATOM 2129 O O . LYS A 1 275 ? 28.309 12.275 -6.747 1.00 49.25 275 LYS A O 1
ATOM 2134 N N . THR A 1 276 ? 26.650 10.789 -6.544 1.00 60.19 276 THR A N 1
ATOM 2135 C CA . THR A 1 276 ? 25.572 11.769 -6.702 1.00 60.19 276 THR A CA 1
ATOM 2136 C C . THR A 1 276 ? 25.302 12.397 -5.337 1.00 60.19 276 THR A C 1
ATOM 2138 O O . THR A 1 276 ? 24.354 12.038 -4.639 1.00 60.19 276 THR A O 1
ATOM 2141 N N . GLN A 1 277 ? 26.168 13.332 -4.928 1.00 66.12 277 GLN A N 1
ATOM 2142 C CA . GLN A 1 277 ? 26.099 14.032 -3.636 1.00 66.12 277 GLN A CA 1
ATOM 2143 C C . GLN A 1 277 ? 24.685 14.562 -3.331 1.00 66.12 277 GLN A C 1
ATOM 2145 O O . GLN A 1 277 ? 24.258 14.567 -2.179 1.00 66.12 277 GLN A O 1
ATOM 2150 N N . LEU A 1 278 ? 23.932 14.928 -4.375 1.00 70.75 278 LEU A N 1
ATOM 2151 C CA . LEU A 1 278 ? 22.533 15.334 -4.300 1.00 70.75 278 LEU A CA 1
ATOM 2152 C C . LEU A 1 278 ? 21.646 14.289 -3.607 1.00 70.75 278 LEU A C 1
ATOM 2154 O O . LEU A 1 278 ? 20.996 14.616 -2.619 1.00 70.75 278 LEU A O 1
ATOM 2158 N N . VAL A 1 279 ? 21.646 13.031 -4.066 1.00 70.88 279 VAL A N 1
ATOM 2159 C CA . VAL A 1 279 ? 20.768 11.985 -3.511 1.00 70.88 279 VAL A CA 1
ATOM 2160 C C . VAL A 1 279 ? 21.140 11.685 -2.059 1.00 70.88 279 VAL A C 1
ATOM 2162 O O . VAL A 1 279 ? 20.256 11.555 -1.219 1.00 70.88 279 VAL A O 1
ATOM 2165 N N . LYS A 1 280 ? 22.436 11.664 -1.724 1.00 71.94 280 LYS A N 1
ATOM 2166 C CA . LYS A 1 280 ? 22.901 11.521 -0.333 1.00 71.94 280 LYS A CA 1
ATOM 2167 C C . LYS A 1 280 ? 22.425 12.658 0.575 1.00 71.94 280 LYS A C 1
ATOM 2169 O O . LYS A 1 280 ? 22.091 12.402 1.726 1.00 71.94 280 LYS A O 1
ATOM 2174 N N . ASN A 1 281 ? 22.393 13.890 0.069 1.00 79.75 281 ASN A N 1
ATOM 2175 C CA . ASN A 1 281 ? 22.003 15.060 0.854 1.00 79.75 281 ASN A CA 1
ATOM 2176 C C . ASN A 1 281 ? 20.488 15.129 1.108 1.00 79.75 281 ASN A C 1
ATOM 2178 O O . ASN A 1 281 ? 20.070 15.689 2.120 1.00 79.75 281 ASN A O 1
ATOM 2182 N N . ILE A 1 282 ? 19.673 14.577 0.202 1.00 82.25 282 ILE A N 1
ATOM 2183 C CA . ILE A 1 282 ? 18.201 14.641 0.284 1.00 82.25 282 ILE A CA 1
ATOM 2184 C C . ILE A 1 282 ? 17.545 13.348 0.755 1.00 82.25 282 ILE A C 1
ATOM 2186 O O . ILE A 1 282 ? 16.373 13.362 1.130 1.00 82.25 282 ILE A O 1
ATOM 2190 N N . CYS A 1 283 ? 18.270 12.228 0.718 1.00 86.44 283 CYS A N 1
ATOM 2191 C CA . CYS A 1 283 ? 17.773 10.964 1.231 1.00 86.44 283 CYS A CA 1
ATOM 2192 C C . CYS A 1 283 ? 17.623 11.072 2.748 1.00 86.44 283 CYS A C 1
ATOM 2194 O O . CYS A 1 283 ? 18.579 11.277 3.499 1.00 86.44 283 CYS A O 1
ATOM 2196 N N . GLN A 1 284 ? 16.384 10.956 3.198 1.00 88.38 284 GLN A N 1
ATOM 2197 C CA . GLN A 1 284 ? 16.035 10.997 4.602 1.00 88.38 284 GLN A CA 1
ATOM 2198 C C . GLN A 1 284 ? 16.509 9.716 5.306 1.00 88.38 284 GLN A C 1
ATOM 2200 O O . GLN A 1 284 ? 16.776 8.685 4.688 1.00 88.38 284 GLN A O 1
ATOM 2205 N N . LYS A 1 285 ? 16.553 9.736 6.645 1.00 87.44 285 LYS A N 1
ATOM 2206 C CA . LYS A 1 285 ? 16.962 8.570 7.458 1.00 87.44 285 LYS A CA 1
ATOM 2207 C C . LYS A 1 285 ? 16.110 7.314 7.222 1.00 87.44 285 LYS A C 1
ATOM 2209 O O . LYS A 1 285 ? 16.559 6.215 7.521 1.00 87.44 285 LYS A O 1
ATOM 2214 N N . ASN A 1 286 ? 14.889 7.476 6.716 1.00 85.94 286 ASN A N 1
ATOM 2215 C CA . ASN A 1 286 ? 13.985 6.386 6.345 1.00 85.94 286 ASN A CA 1
ATOM 2216 C C . ASN A 1 286 ? 14.284 5.798 4.946 1.00 85.94 286 ASN A C 1
ATOM 2218 O O . ASN A 1 286 ? 13.529 4.950 4.481 1.00 85.94 286 ASN A O 1
ATOM 2222 N N . GLY A 1 287 ? 15.342 6.248 4.259 1.00 90.12 287 GLY A N 1
ATOM 2223 C CA . GLY A 1 287 ? 15.710 5.771 2.925 1.00 90.12 287 GLY A CA 1
ATOM 2224 C C . GLY A 1 287 ? 14.834 6.314 1.790 1.00 90.12 287 GLY A C 1
ATOM 2225 O O . GLY A 1 287 ? 14.855 5.756 0.690 1.00 90.12 287 GLY A O 1
ATOM 2226 N N . CYS A 1 288 ? 14.047 7.360 2.055 1.00 94.31 288 CYS A N 1
ATOM 2227 C CA . CYS A 1 288 ? 13.149 7.983 1.088 1.00 94.31 288 CYS A CA 1
ATOM 2228 C C . CYS A 1 288 ? 13.636 9.376 0.673 1.00 94.31 288 CYS A C 1
ATOM 2230 O O . CYS A 1 288 ? 14.336 10.060 1.419 1.00 94.31 288 CYS A O 1
ATOM 2232 N N . VAL A 1 289 ? 13.212 9.816 -0.508 1.00 94.44 289 VAL A N 1
ATOM 2233 C CA . VAL A 1 289 ? 13.410 11.183 -1.002 1.00 94.44 289 VAL A CA 1
ATOM 2234 C C . VAL A 1 289 ? 12.053 11.855 -1.159 1.00 94.44 289 VAL A C 1
ATOM 2236 O O . VAL A 1 289 ? 11.164 11.306 -1.809 1.00 94.44 289 VAL A O 1
ATOM 2239 N N . ASN A 1 290 ? 11.894 13.047 -0.581 1.00 95.12 290 ASN A N 1
ATOM 2240 C CA . ASN A 1 290 ? 10.735 13.899 -0.826 1.00 95.12 290 ASN A CA 1
ATOM 2241 C C . ASN A 1 290 ? 10.864 14.563 -2.205 1.00 95.12 290 ASN A C 1
ATOM 2243 O O . ASN A 1 290 ? 11.884 15.185 -2.509 1.00 95.12 2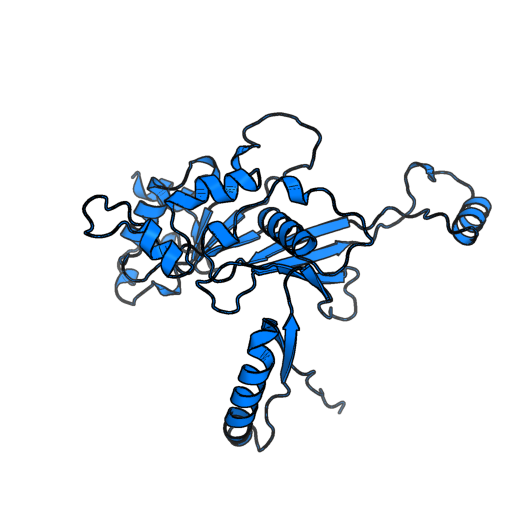90 ASN A O 1
ATOM 2247 N N . LEU A 1 291 ? 9.837 14.429 -3.048 1.00 94.56 291 LEU A N 1
ATOM 2248 C CA . LEU A 1 291 ? 9.910 14.914 -4.427 1.00 94.56 291 LEU A CA 1
ATOM 2249 C C . LEU A 1 291 ? 9.870 16.443 -4.537 1.00 94.56 291 LEU A C 1
ATOM 2251 O O . LEU A 1 291 ? 10.450 16.991 -5.471 1.00 94.56 291 LEU A O 1
ATOM 2255 N N . VAL A 1 292 ? 9.244 17.146 -3.588 1.00 93.25 292 VAL A N 1
ATOM 2256 C CA . VAL A 1 292 ? 9.280 18.617 -3.536 1.00 93.25 292 VAL A CA 1
ATOM 2257 C C . VAL A 1 292 ? 10.693 19.098 -3.224 1.00 93.25 292 VAL A C 1
ATOM 2259 O O . VAL A 1 292 ? 11.202 19.975 -3.923 1.00 93.25 292 VAL A O 1
ATOM 2262 N N . ASP A 1 293 ? 11.349 18.483 -2.238 1.00 92.25 293 ASP A N 1
ATOM 2263 C CA . ASP A 1 293 ? 12.723 18.825 -1.858 1.00 92.25 293 ASP A CA 1
ATOM 2264 C C . ASP A 1 293 ? 13.706 18.530 -3.002 1.00 92.25 293 ASP A C 1
ATOM 2266 O O . ASP A 1 293 ? 14.563 19.358 -3.317 1.00 92.25 293 ASP A O 1
ATOM 2270 N N . TYR A 1 294 ? 13.542 17.390 -3.685 1.00 92.94 294 TYR A N 1
ATOM 2271 C CA . TYR A 1 294 ? 14.321 17.045 -4.879 1.00 92.94 294 TYR A CA 1
ATOM 2272 C C . TYR A 1 294 ? 14.162 18.090 -5.996 1.00 92.94 294 TYR A C 1
ATOM 2274 O O . TYR A 1 294 ? 15.148 18.566 -6.564 1.00 92.94 294 TYR A O 1
ATOM 2282 N N . MET A 1 295 ? 12.925 18.503 -6.288 1.00 91.94 295 MET A N 1
ATOM 2283 C CA . MET A 1 295 ? 12.645 19.514 -7.312 1.00 91.94 295 MET A CA 1
ATOM 2284 C C . MET A 1 295 ? 13.157 20.907 -6.933 1.00 91.94 295 MET A C 1
ATOM 2286 O O . MET A 1 295 ? 13.476 21.698 -7.818 1.00 91.94 295 MET A O 1
ATOM 2290 N N . ALA A 1 296 ? 13.228 21.238 -5.642 1.00 90.75 296 ALA A N 1
ATOM 2291 C CA . ALA A 1 296 ? 13.798 22.501 -5.182 1.00 90.75 296 ALA A CA 1
ATOM 2292 C C . ALA A 1 296 ? 15.319 22.555 -5.395 1.00 90.75 296 ALA A C 1
ATOM 2294 O O . ALA A 1 296 ? 15.852 23.607 -5.734 1.00 90.75 296 ALA A O 1
ATOM 2295 N N . GLN A 1 297 ? 16.013 21.425 -5.239 1.00 86.69 297 GLN A N 1
ATOM 2296 C CA . GLN A 1 297 ? 17.473 21.360 -5.349 1.00 86.69 297 GLN A CA 1
ATOM 2297 C C . GLN A 1 297 ? 17.987 21.211 -6.784 1.00 86.69 297 GLN A C 1
ATOM 2299 O O . GLN A 1 297 ? 19.113 21.607 -7.057 1.00 86.69 297 GLN A O 1
ATOM 2304 N N . THR A 1 298 ? 17.174 20.683 -7.700 1.00 84.31 298 THR A N 1
ATOM 2305 C CA . THR A 1 298 ? 17.533 20.497 -9.123 1.00 84.31 298 THR A CA 1
ATOM 2306 C C . THR A 1 298 ? 17.199 21.694 -10.018 1.00 84.31 298 THR A C 1
ATOM 2308 O O . THR A 1 298 ? 17.505 21.677 -11.209 1.00 84.31 298 THR A O 1
ATOM 2311 N N . LYS A 1 299 ? 16.546 22.727 -9.471 1.00 75.69 299 LYS A N 1
ATOM 2312 C CA . LYS A 1 299 ? 16.253 23.989 -10.173 1.00 75.69 299 LYS A CA 1
ATOM 2313 C C . LYS A 1 299 ? 17.390 25.020 -10.098 1.00 75.69 299 LYS A C 1
ATOM 2315 O O . LYS A 1 299 ? 17.281 26.046 -10.767 1.00 75.69 299 LYS A O 1
ATOM 2320 N N . ASN A 1 300 ? 18.427 24.750 -9.303 1.00 47.59 300 ASN A N 1
ATOM 2321 C CA . ASN A 1 300 ? 19.667 25.530 -9.219 1.00 47.59 300 ASN A CA 1
ATOM 2322 C C . ASN A 1 300 ? 20.768 24.871 -10.051 1.00 47.59 300 ASN A C 1
ATOM 2324 O O . ASN A 1 300 ? 21.660 25.618 -10.505 1.00 47.59 300 ASN A O 1
#

Foldseek 3Di:
DPDCPPDAAEAEFAQVCQVVVVVVLVVCQCVCCVVVVNGGGRHHYDHDDFLDKDWDDDDPPPQKTKIKHWAFAAQLPDRDIKIWIKIKAFFDDFDPVCPPPDPVVVVVCVVVVNDGGDDIDIAGAAIEGTQAELVRLAADPVLPDDDVPDDSDNSSNSVRSLSNLLHLEYEAEEAALDPPPVPPDDVSVVQNNRGHYHLLSVCRSSVSSCLVVVVPDDDPDDDSPPSHAYEYENYHLVCPDPLSVLVSSLVSHDPSNLQRYKYQCQVNDDPVCVVVVLCVVQQDPNNIGRSVVSVVVVVD

Organism: NCBI:txid216773

pLDDT: mean 83.95, std 16.24, range [32.38, 98.44]

Radius of gyration: 23.26 Å; chains: 1; bounding box: 60×54×69 Å

Secondary structure (DSSP, 8-state):
------PPEEEEEEGGGHHHHHHHHHHHHHHHHHHTTS----EEEEEE-TT-EEEE-PPTT--SEEEEEEEE--BTTB--EEEEEEEEEPPPS--GGGTT--HHHHHHHHHTT---SPPPEEEEEEEE--S--HHHH---GGGG---TT--S-HHHHHHHHHHHTTSSEEEEE--B----TTSSS-HHHHHHHTT--BGGGHHHHHHHTTTTTTSS---SS----S--EEEEE---GGG-SHHHHHHHHHHHS-HHHHTTEEEE-GGG--TTGGG-HHHHHH--TTSEEEHHHHHHHTT-